Protein AF-A0A285QGR0-F1 (afdb_monomer_lite)

Foldseek 3Di:
DDDDDDDDDDDDDDDDDDDDDDDDDDDPDDDPPDPPPPDDPAAEEEAEDFLDLLSLVLLVVSLVVCLVPVHAYEYEYEDEFDCVCPPVRVVDPPCPQVVVVVVQVVSNCVSQPPDRPHHYHYYYYYDDRLVRQQVVQQPHQEYTYEQAHPDDPPPDSRYPSLVSCCVRHPHHYHYGYSDPDPPDDDDDDDDDDDDDDDPDPDDDDDDDDPPDPDDDFDKDKDWDWDDDPFKIWIWIWIGGPNDIDIFIFMFGHDPPDDPPPDPTRCVRVVVRVVVSVVVVVVVVVVVVVVVVVD

Radius of gyration: 34.8 Å; chains: 1; bounding box: 68×92×105 Å

Sequence (294 aa):
MGSSNAGSGSNAASGSADAPGGIPTAEPAGSPEGARRSPGPERRIVVGIDGSAPSKAALRWAVGQAVLTGAAVHAVAAWEYPSLYGWFAPMVDDGFEQTARRTLSAEINEVLGPERPVEVRESLVLGHAADVLLEAAEDADLLVLGSRGRGTFARTLLGSVSARCAVHGSCPVVIVRSDGTATAPHRPTASPATAAADEAAKAAGAAGAAEPVVRTKDWQLSLHVVEDRDTTRVHAVLDADGTVLHSDARSRRNPRDTPAPQVGDEFAVGRALVDLGHQLLRAGMHDATDRTDE

Secondary structure (DSSP, 8-state):
----------------------------PPP-------PPSPPEEEEE--SSHHHHHHHHHHHHHHHHHTPEEEEEEEE---GGGGGGGGG----HHHHHHHHHHHHHHHHH-S--SS-EEEEEEES-HHHHHHHHTTT-SEEEEESS-SS--TT-SS-HHHHHHHHH-SS-EEEE-SS-------------------S--------------------EEEEEEEEETTEEEEEEEEEETTEEEEEEEEEE--TTS-SSS-TTHHHHHHHHHHHHHHHHHHHHHHHHHHTT--

pLDDT: mean 70.03, std 22.67, range [24.58, 98.5]

Structure (mmCIF, N/CA/C/O backbone):
data_AF-A0A285QGR0-F1
#
_entry.id   AF-A0A285QGR0-F1
#
loop_
_atom_site.group_PDB
_atom_site.id
_atom_site.type_symbol
_atom_site.label_atom_id
_atom_site.label_alt_id
_atom_site.label_comp_id
_atom_site.label_asym_id
_atom_site.label_entity_id
_atom_site.label_seq_id
_atom_site.pdbx_PDB_ins_code
_atom_site.Cartn_x
_atom_site.Cartn_y
_atom_site.Cartn_z
_atom_site.occupancy
_atom_site.B_iso_or_equiv
_atom_site.auth_seq_id
_atom_site.auth_comp_id
_atom_site.auth_asym_id
_atom_site.auth_atom_id
_atom_site.pdbx_PDB_model_num
ATOM 1 N N . MET A 1 1 ? 16.782 -49.130 69.744 1.00 41.91 1 MET A N 1
ATOM 2 C CA . MET A 1 1 ? 16.353 -47.756 70.083 1.00 41.91 1 MET A CA 1
ATOM 3 C C . MET A 1 1 ? 14.950 -47.617 69.501 1.00 41.91 1 MET A C 1
ATOM 5 O O . MET A 1 1 ? 14.847 -47.486 68.296 1.00 41.91 1 MET A O 1
ATOM 9 N N . GLY A 1 2 ? 13.902 -48.100 70.177 1.00 39.47 2 GLY A N 1
ATOM 10 C CA . GLY A 1 2 ? 13.145 -47.399 71.234 1.00 39.47 2 GLY A CA 1
ATOM 11 C C . GLY A 1 2 ? 12.104 -46.484 70.560 1.00 39.47 2 GLY A C 1
ATOM 12 O O . GLY A 1 2 ? 12.516 -45.649 69.774 1.00 39.47 2 GLY A O 1
ATOM 13 N N . SER A 1 3 ? 10.783 -46.583 70.725 1.00 42.12 3 SER A N 1
ATOM 14 C CA . SER A 1 3 ? 9.940 -47.319 71.673 1.00 42.12 3 SER A CA 1
ATOM 15 C C . SER A 1 3 ? 8.495 -47.444 71.137 1.00 42.12 3 SER A C 1
ATOM 17 O O . SER A 1 3 ? 8.066 -46.631 70.326 1.00 42.12 3 SER A O 1
ATOM 19 N N . SER A 1 4 ? 7.801 -48.481 71.623 1.00 39.34 4 SER A N 1
ATOM 20 C CA . SER A 1 4 ? 6.370 -48.672 71.972 1.00 39.34 4 SER A CA 1
ATOM 21 C C . SER A 1 4 ? 5.355 -47.540 71.689 1.00 39.34 4 SER A C 1
ATOM 23 O O . SER A 1 4 ? 5.647 -46.393 71.991 1.00 39.34 4 SER A O 1
ATOM 25 N N . ASN A 1 5 ? 4.175 -47.768 71.083 1.00 35.88 5 ASN A N 1
ATOM 26 C CA . ASN A 1 5 ? 2.969 -48.556 71.461 1.00 35.88 5 ASN A CA 1
ATOM 27 C C . ASN A 1 5 ? 1.923 -47.777 72.311 1.00 35.88 5 ASN A C 1
ATOM 29 O O . ASN A 1 5 ? 2.303 -46.931 73.112 1.00 35.88 5 ASN A O 1
ATOM 33 N N . ALA A 1 6 ? 0.646 -48.190 72.171 1.00 43.16 6 ALA A N 1
ATOM 34 C CA . ALA A 1 6 ? -0.631 -47.745 72.787 1.00 43.16 6 ALA A CA 1
ATOM 35 C C . ALA A 1 6 ? -1.425 -46.723 71.937 1.00 43.16 6 ALA A C 1
ATOM 37 O O . ALA A 1 6 ? -0.900 -45.678 71.581 1.00 43.16 6 ALA A O 1
ATOM 38 N N . GLY A 1 7 ? -2.659 -46.994 71.477 1.00 33.84 7 GLY A N 1
ATOM 39 C CA . GLY A 1 7 ? -3.838 -47.489 72.222 1.00 33.84 7 GLY A CA 1
ATOM 40 C C . GLY A 1 7 ? -4.547 -46.270 72.844 1.00 33.84 7 GLY A C 1
ATOM 41 O O . GLY A 1 7 ? -3.865 -45.409 73.370 1.00 33.84 7 GLY A O 1
ATOM 42 N N . SER A 1 8 ? -5.862 -46.059 72.869 1.00 34.28 8 SER A N 1
ATOM 43 C CA . SER A 1 8 ? -7.051 -46.911 72.810 1.00 34.28 8 SER A CA 1
ATOM 44 C C . SER A 1 8 ? -8.279 -45.986 73.008 1.00 34.28 8 SER A C 1
ATOM 46 O O . SER A 1 8 ? -8.131 -44.927 73.614 1.00 34.28 8 SER A O 1
ATOM 48 N N . GLY A 1 9 ? -9.481 -46.439 72.626 1.00 32.66 9 GLY A N 1
ATOM 49 C CA . GLY A 1 9 ? -10.760 -46.046 73.257 1.00 32.66 9 GLY A CA 1
ATOM 50 C C . GLY A 1 9 ? -11.607 -45.028 72.478 1.00 32.66 9 GLY A C 1
ATOM 51 O O . GLY A 1 9 ? -11.146 -43.924 72.235 1.00 32.66 9 GLY A O 1
ATOM 52 N N . SER A 1 10 ? -12.790 -45.408 71.962 1.00 37.94 10 SER A N 1
ATOM 53 C CA . SER A 1 10 ? -14.100 -45.499 72.674 1.00 37.94 10 SER A CA 1
ATOM 54 C C . SER A 1 10 ? -14.795 -44.120 72.710 1.00 37.94 10 SER A C 1
ATOM 56 O O . SER A 1 10 ? -14.128 -43.141 73.004 1.00 37.94 10 SER A O 1
ATOM 58 N N . ASN A 1 11 ? -16.075 -43.879 72.396 1.00 34.97 11 ASN A N 1
ATOM 59 C CA . ASN A 1 11 ? -17.345 -44.613 72.528 1.00 34.97 11 ASN A CA 1
ATOM 60 C C . ASN A 1 11 ? -18.372 -43.887 71.604 1.00 34.97 11 ASN A C 1
ATOM 62 O O . ASN A 1 11 ? -18.282 -42.673 71.459 1.00 34.97 11 ASN A O 1
ATOM 66 N N . ALA A 1 12 ? -19.193 -44.552 70.788 1.00 35.28 12 ALA A N 1
ATOM 67 C CA . ALA A 1 12 ? -20.570 -45.013 71.046 1.00 35.28 12 ALA A CA 1
ATOM 68 C C . ALA A 1 12 ? -21.652 -43.943 71.349 1.00 35.28 12 ALA A C 1
ATOM 70 O O . ALA A 1 12 ? -21.507 -43.154 72.275 1.00 35.28 12 ALA A O 1
ATOM 71 N N . ALA A 1 13 ? -22.795 -44.122 70.655 1.00 36.81 13 ALA A N 1
ATOM 72 C CA . ALA A 1 13 ? -24.170 -43.715 71.003 1.00 36.81 13 ALA A CA 1
ATOM 73 C C . ALA A 1 13 ? -24.502 -42.209 70.857 1.00 36.81 13 ALA A C 1
ATOM 75 O O . ALA A 1 13 ? -23.652 -41.364 71.071 1.00 36.81 13 ALA A O 1
ATOM 76 N N . SER A 1 14 ? -25.708 -41.728 70.544 1.00 34.09 14 SER A N 1
ATOM 77 C CA . SER A 1 14 ? -27.029 -42.238 70.130 1.00 34.09 14 SER A CA 1
ATOM 78 C C . SER A 1 14 ? -27.980 -41.022 70.182 1.00 34.09 14 SER A C 1
ATOM 80 O O . SER A 1 14 ? -27.744 -40.135 70.998 1.00 34.09 14 SER A O 1
ATOM 82 N N . GLY A 1 15 ? -29.088 -41.021 69.432 1.00 33.31 15 GLY A N 1
ATOM 83 C CA . GLY A 1 15 ? -30.238 -40.113 69.641 1.00 33.31 15 GLY A CA 1
ATOM 84 C C . GLY A 1 15 ? -30.444 -39.157 68.461 1.00 33.31 15 GLY A C 1
ATOM 85 O O . GLY A 1 15 ? -29.598 -38.314 68.205 1.00 33.31 15 GLY A O 1
ATOM 86 N N . SER A 1 16 ? -31.394 -39.370 67.547 1.00 33.09 16 SER A N 1
ATOM 87 C CA . SER A 1 16 ? -32.868 -39.400 67.651 1.00 33.09 16 SER A CA 1
ATOM 88 C C . SER A 1 16 ? -33.515 -38.023 67.848 1.00 33.09 16 SER A C 1
ATOM 90 O O . SER A 1 16 ? -33.374 -37.449 68.919 1.00 33.09 16 SER A O 1
ATOM 92 N N . ALA A 1 17 ? -34.287 -37.632 66.822 1.00 36.75 17 ALA A N 1
ATOM 93 C CA . ALA A 1 17 ? -35.548 -36.873 66.824 1.00 36.75 17 ALA A CA 1
ATOM 94 C C . ALA A 1 17 ? -35.563 -35.498 67.530 1.00 36.75 17 ALA A C 1
ATOM 96 O O . ALA A 1 17 ? -35.326 -35.397 68.723 1.00 36.75 17 ALA A O 1
ATOM 97 N N . ASP A 1 18 ? -35.735 -34.383 66.822 1.00 35.22 18 ASP A N 1
ATOM 98 C CA . ASP A 1 18 ? -36.949 -33.879 66.141 1.00 35.22 18 ASP A CA 1
ATOM 99 C C . ASP A 1 18 ? -37.519 -32.693 66.944 1.00 35.22 18 ASP A C 1
ATOM 101 O O . ASP A 1 18 ? -37.702 -32.808 68.154 1.00 35.22 18 ASP A O 1
ATOM 105 N N . ALA A 1 19 ? -37.745 -31.574 66.244 1.00 44.78 19 ALA A N 1
ATOM 106 C CA . ALA A 1 19 ? -38.693 -30.477 66.501 1.00 44.78 19 ALA A CA 1
ATOM 107 C C . ALA A 1 19 ? -38.123 -29.069 66.187 1.00 44.78 19 ALA A C 1
ATOM 109 O O . ALA A 1 19 ? -36.921 -28.830 66.312 1.00 44.78 19 ALA A O 1
ATOM 110 N N . PRO A 1 20 ? -38.985 -28.126 65.750 1.00 47.56 20 PRO A N 1
ATOM 111 C CA . PRO A 1 20 ? -38.640 -27.076 64.797 1.00 47.56 20 PRO A CA 1
ATOM 112 C C . PRO A 1 20 ? -38.537 -25.682 65.434 1.00 47.56 20 PRO A C 1
ATOM 114 O O . PRO A 1 20 ? -39.083 -25.429 66.505 1.00 47.56 20 PRO A O 1
ATOM 117 N N . GLY A 1 21 ? -37.942 -24.729 64.713 1.00 34.50 21 GLY A N 1
ATOM 118 C CA . GLY A 1 21 ? -38.166 -23.309 64.991 1.00 34.50 21 GLY A CA 1
ATOM 119 C C . GLY A 1 21 ? -37.007 -22.402 64.610 1.00 34.50 21 GLY A C 1
ATOM 120 O O . GLY A 1 21 ? -35.980 -22.387 65.276 1.00 34.50 21 GLY A O 1
ATOM 121 N N . GLY A 1 22 ? -37.219 -21.587 63.578 1.00 35.06 22 GLY A N 1
ATOM 122 C CA . GLY A 1 22 ? -36.393 -20.416 63.302 1.00 35.06 22 GLY A CA 1
ATOM 123 C C . GLY A 1 22 ? -36.185 -20.194 61.813 1.00 35.06 22 GLY A C 1
ATOM 124 O O . GLY A 1 22 ? -35.334 -20.832 61.207 1.00 35.06 22 GLY A O 1
ATOM 125 N N . ILE A 1 23 ? -36.932 -19.255 61.232 1.00 43.62 23 ILE A N 1
ATOM 126 C CA . ILE A 1 23 ? -36.490 -18.557 60.024 1.00 43.62 23 ILE A CA 1
ATOM 127 C C . ILE A 1 23 ? -35.642 -17.376 60.504 1.00 43.62 23 ILE A C 1
ATOM 129 O O . ILE A 1 23 ? -36.194 -16.480 61.145 1.00 43.62 23 ILE A O 1
ATOM 133 N N . PRO A 1 24 ? -34.340 -17.330 60.184 1.00 43.84 24 PRO A N 1
ATOM 134 C CA . PRO A 1 24 ? -33.629 -16.076 60.046 1.00 43.84 24 PRO A CA 1
ATOM 135 C C . PRO A 1 24 ? -33.349 -15.796 58.566 1.00 43.84 24 PRO A C 1
ATOM 137 O O . PRO A 1 24 ? -32.741 -16.579 57.840 1.00 43.84 24 PRO A O 1
ATOM 140 N N . THR A 1 25 ? -33.857 -14.644 58.156 1.00 46.72 25 THR A N 1
ATOM 141 C CA . THR A 1 25 ? -33.606 -13.859 56.951 1.00 46.72 25 THR A CA 1
ATOM 142 C C . THR A 1 25 ? -32.183 -14.041 56.406 1.00 46.72 25 THR A C 1
ATOM 144 O O . THR A 1 25 ? -31.222 -13.586 57.020 1.00 46.72 25 THR A O 1
ATOM 147 N N . ALA A 1 26 ? -32.045 -14.684 55.243 1.00 41.22 26 ALA A N 1
ATOM 148 C CA . ALA A 1 26 ? -30.800 -14.660 54.484 1.00 41.22 26 ALA A CA 1
ATOM 149 C C . ALA A 1 26 ? -30.733 -13.347 53.693 1.00 41.22 26 ALA A C 1
ATOM 151 O O . ALA A 1 26 ? -31.584 -13.068 52.847 1.00 41.22 26 ALA A O 1
ATOM 152 N N . GLU A 1 27 ? -29.732 -12.537 54.024 1.00 44.16 27 GLU A N 1
ATOM 153 C CA . GLU A 1 27 ? -29.299 -11.366 53.267 1.00 44.16 27 GLU A CA 1
ATOM 154 C C . GLU A 1 27 ? -29.038 -11.732 51.793 1.00 44.16 27 GLU A C 1
ATOM 156 O O . GLU A 1 27 ? -28.635 -12.865 51.502 1.00 44.16 27 GLU A O 1
ATOM 161 N N . PRO A 1 28 ? -29.245 -10.810 50.835 1.00 42.88 28 PRO A N 1
ATOM 162 C CA . PRO A 1 28 ? -28.944 -11.089 49.442 1.00 42.88 28 PRO A CA 1
ATOM 163 C C . PRO A 1 28 ? -27.430 -11.262 49.289 1.00 42.88 28 PRO A C 1
ATOM 165 O O . PRO A 1 28 ? -26.662 -10.313 49.437 1.00 42.88 28 PRO A O 1
ATOM 168 N N . ALA A 1 29 ? -27.007 -12.490 48.989 1.00 47.66 29 ALA A N 1
ATOM 169 C CA . ALA A 1 29 ? -25.650 -12.777 48.560 1.00 47.66 29 ALA A CA 1
ATOM 170 C C . ALA A 1 29 ? -25.324 -11.882 47.358 1.00 47.66 29 ALA A C 1
ATOM 172 O O . ALA A 1 29 ? -26.010 -11.925 46.334 1.00 47.66 29 ALA A O 1
ATOM 173 N N . GLY A 1 30 ? -24.307 -11.037 47.530 1.00 35.50 30 GLY A N 1
ATOM 174 C CA . GLY A 1 30 ? -23.846 -10.101 46.521 1.00 35.50 30 GLY A CA 1
ATOM 175 C C . GLY A 1 30 ? -23.592 -10.803 45.193 1.00 35.50 30 GLY A C 1
ATOM 176 O O . GLY A 1 30 ? -22.930 -11.839 45.125 1.00 35.50 30 GLY A O 1
ATOM 177 N N . SER A 1 31 ? -24.134 -10.216 44.131 1.00 42.38 31 SER A N 1
ATOM 178 C CA . SER A 1 31 ? -23.759 -10.522 42.758 1.00 42.38 31 SER A CA 1
ATOM 179 C C . SER A 1 31 ? -22.231 -10.510 42.634 1.00 42.38 31 SER A C 1
ATOM 181 O O . SER A 1 31 ? -21.615 -9.549 43.103 1.00 42.38 31 SER A O 1
ATOM 183 N N . PRO A 1 32 ? -21.587 -11.503 41.994 1.00 47.78 32 PRO A N 1
ATOM 184 C CA . PRO A 1 32 ? -20.193 -11.359 41.615 1.00 47.78 32 PRO A CA 1
ATOM 185 C C . PRO A 1 32 ? -20.128 -10.302 40.510 1.00 47.78 32 PRO A C 1
ATOM 187 O O . PRO A 1 32 ? -20.354 -10.559 39.328 1.00 47.78 32 PRO A O 1
ATOM 190 N N . GLU A 1 33 ? -19.883 -9.076 40.945 1.00 42.44 33 GLU A N 1
ATOM 191 C CA . GLU A 1 33 ? -19.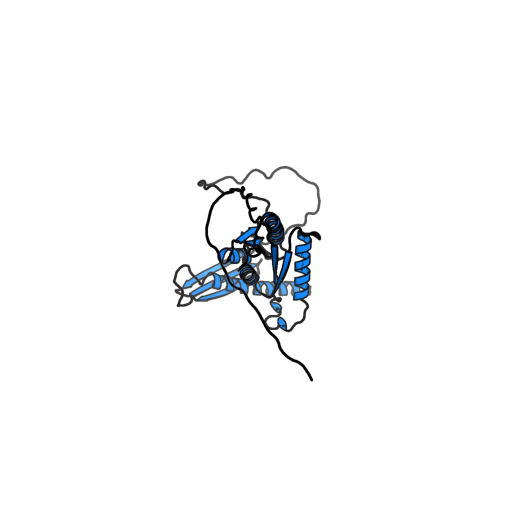527 -7.940 40.124 1.00 42.44 33 GLU A CA 1
ATOM 192 C C . GLU A 1 33 ? -18.229 -8.266 39.376 1.00 42.44 33 GLU A C 1
ATOM 194 O O . GLU A 1 33 ? -17.207 -8.605 39.969 1.00 42.44 33 GLU A O 1
ATOM 199 N N . GLY A 1 34 ? -18.296 -8.196 38.046 1.00 43.56 34 GLY A N 1
ATOM 200 C CA . GLY A 1 34 ? -17.124 -8.104 37.188 1.00 43.56 34 GLY A CA 1
ATOM 201 C C . GLY A 1 34 ? -16.199 -9.317 37.214 1.00 43.56 34 GLY A C 1
ATOM 202 O O . GLY A 1 34 ? -15.029 -9.198 37.580 1.00 43.56 34 GLY A O 1
ATOM 203 N N . ALA A 1 35 ? -16.653 -10.453 36.673 1.00 43.53 35 ALA A N 1
ATOM 204 C CA . ALA A 1 35 ? -15.720 -11.315 35.955 1.00 43.53 35 ALA A CA 1
ATOM 205 C C . ALA A 1 35 ? -14.981 -10.414 34.955 1.00 43.53 35 ALA A C 1
ATOM 207 O O . ALA A 1 35 ? -15.591 -9.925 34.001 1.00 43.53 35 ALA A O 1
ATOM 208 N N . ARG A 1 36 ? -13.704 -10.103 35.237 1.00 45.50 36 ARG A N 1
ATOM 209 C CA . ARG A 1 36 ? -12.823 -9.388 34.311 1.00 45.50 36 ARG A CA 1
ATOM 210 C C . ARG A 1 36 ? -12.997 -10.088 32.977 1.00 45.50 36 ARG A C 1
ATOM 212 O O . ARG A 1 36 ? -12.622 -11.252 32.861 1.00 45.50 36 ARG A O 1
ATOM 219 N N . ARG A 1 37 ? -13.641 -9.420 32.013 1.00 41.12 37 ARG A N 1
ATOM 220 C CA . ARG A 1 37 ? -13.700 -9.937 30.652 1.00 41.12 37 ARG A CA 1
ATOM 221 C C . ARG A 1 37 ? -12.248 -10.174 30.273 1.00 41.12 37 ARG A C 1
ATOM 223 O O . ARG A 1 37 ? -11.477 -9.216 30.251 1.00 41.12 37 ARG A O 1
ATOM 230 N N . SER A 1 38 ? -11.868 -11.436 30.078 1.00 43.12 38 SER A N 1
ATOM 231 C CA . SER A 1 38 ? -10.609 -11.763 29.421 1.00 43.12 38 SER A CA 1
ATOM 232 C C . SER A 1 38 ? -10.530 -10.863 28.192 1.00 43.12 38 SER A C 1
ATOM 234 O O . SER A 1 38 ? -11.559 -10.752 27.511 1.00 43.12 38 SER A O 1
ATOM 236 N N . PRO A 1 39 ? -9.413 -10.150 27.955 1.00 47.38 39 PRO A N 1
ATOM 237 C CA . PRO A 1 39 ? -9.334 -9.269 26.806 1.00 47.38 39 PRO A CA 1
ATOM 238 C C . PRO A 1 39 ? -9.702 -10.118 25.593 1.00 47.38 39 PRO A C 1
ATOM 240 O O . PRO A 1 39 ? -9.086 -11.158 25.353 1.00 47.38 39 PRO A O 1
ATOM 243 N N . GLY A 1 40 ? -10.773 -9.740 24.891 1.00 53.41 40 GLY A N 1
ATOM 244 C CA . GLY A 1 40 ? -10.992 -10.269 23.551 1.00 53.41 40 GLY A CA 1
ATOM 245 C C . GLY A 1 40 ? -9.751 -9.965 22.705 1.00 53.41 40 GLY A C 1
ATOM 246 O O . GLY A 1 40 ? -8.943 -9.130 23.125 1.00 53.41 40 GLY A O 1
ATOM 247 N N . PRO A 1 41 ? -9.570 -10.627 21.551 1.00 61.75 41 PRO A N 1
ATOM 248 C CA . PRO A 1 41 ? -8.450 -10.314 20.669 1.00 61.75 41 PRO A CA 1
ATOM 249 C C . PRO A 1 41 ? -8.340 -8.792 20.509 1.00 61.75 41 PRO A C 1
ATOM 251 O O . PRO A 1 41 ? -9.348 -8.116 20.277 1.00 61.75 41 PRO A O 1
ATOM 254 N N . GLU A 1 42 ? -7.148 -8.254 20.777 1.00 77.81 42 GLU A N 1
ATOM 255 C CA . GLU A 1 42 ? -6.906 -6.814 20.742 1.00 77.81 42 GLU A CA 1
ATOM 256 C C . GLU A 1 42 ? -7.264 -6.298 19.356 1.00 77.81 42 GLU A C 1
ATOM 258 O O . GLU A 1 42 ? -6.738 -6.787 18.355 1.00 77.81 42 GLU A O 1
ATOM 263 N N . ARG A 1 43 ? -8.180 -5.326 19.298 1.00 89.00 43 ARG A N 1
ATOM 264 C CA . ARG A 1 43 ? -8.616 -4.785 18.017 1.00 89.00 43 ARG A CA 1
ATOM 265 C C . ARG A 1 43 ? -7.432 -4.140 17.313 1.00 89.00 43 ARG A C 1
ATOM 267 O O . ARG A 1 43 ? -6.731 -3.331 17.923 1.00 89.00 43 ARG A O 1
ATOM 274 N N . ARG A 1 44 ? -7.220 -4.462 16.042 1.00 95.44 44 ARG A N 1
ATOM 275 C CA . ARG A 1 44 ? -6.051 -4.045 15.265 1.00 95.44 44 ARG A CA 1
ATOM 276 C C . ARG A 1 44 ? -6.470 -3.343 13.984 1.00 95.44 44 ARG A C 1
ATOM 278 O O . ARG A 1 44 ? -7.173 -3.909 13.152 1.00 95.44 44 ARG A O 1
ATOM 285 N N . ILE A 1 45 ? -5.963 -2.128 13.800 1.00 97.81 45 ILE A N 1
ATOM 286 C CA . ILE A 1 45 ? -6.083 -1.366 12.555 1.00 97.81 45 ILE A CA 1
ATOM 287 C C . ILE A 1 45 ? -4.724 -1.369 11.860 1.00 97.81 45 ILE A C 1
ATOM 289 O O . ILE A 1 45 ? -3.756 -0.824 12.389 1.00 97.81 45 ILE A O 1
ATOM 293 N N . VAL A 1 46 ? -4.647 -1.950 10.666 1.00 98.50 46 VAL A N 1
ATOM 294 C CA . VAL A 1 46 ? -3.454 -1.898 9.814 1.00 98.50 46 VAL A CA 1
ATOM 295 C C . VAL A 1 46 ? -3.532 -0.667 8.922 1.00 98.50 46 VAL A C 1
ATOM 297 O O . VAL A 1 46 ? -4.580 -0.376 8.348 1.00 98.50 46 VAL A O 1
ATOM 300 N N . VAL A 1 47 ? -2.428 0.064 8.780 1.00 98.44 47 VAL A N 1
ATOM 301 C CA . VAL A 1 47 ? -2.340 1.223 7.886 1.00 98.44 47 VAL A CA 1
ATOM 302 C C . VAL A 1 47 ? -1.093 1.170 7.011 1.00 98.44 47 VAL A C 1
ATOM 304 O O . VAL A 1 47 ? 0.016 0.984 7.508 1.00 98.44 47 VAL A O 1
ATOM 307 N N . GLY A 1 48 ? -1.280 1.351 5.702 1.00 97.56 48 GLY A N 1
ATOM 308 C CA . GLY A 1 48 ? -0.195 1.351 4.720 1.00 97.56 48 GLY A CA 1
ATOM 309 C C . GLY A 1 48 ? 0.536 2.692 4.630 1.00 97.56 48 GLY A C 1
ATOM 310 O O . GLY A 1 48 ? -0.082 3.731 4.363 1.00 97.56 48 GLY A O 1
ATOM 311 N N . ILE A 1 49 ? 1.860 2.659 4.806 1.00 96.00 49 ILE A N 1
ATOM 312 C CA . ILE A 1 49 ? 2.740 3.831 4.810 1.00 96.00 49 ILE A CA 1
ATOM 313 C C . ILE A 1 49 ? 3.696 3.826 3.616 1.00 96.00 49 ILE A C 1
ATOM 315 O O . ILE A 1 49 ? 4.492 2.907 3.457 1.00 96.00 49 ILE A O 1
ATOM 319 N N . ASP A 1 50 ? 3.656 4.885 2.803 1.00 88.50 50 ASP A N 1
ATOM 320 C CA . ASP A 1 50 ? 4.620 5.108 1.711 1.00 88.50 50 ASP A CA 1
ATOM 321 C C . ASP A 1 50 ? 5.170 6.552 1.652 1.00 88.50 50 ASP A C 1
ATOM 323 O O . ASP A 1 50 ? 5.889 6.938 0.726 1.00 88.50 50 ASP A O 1
ATOM 327 N N . GLY A 1 51 ? 4.834 7.378 2.647 1.00 87.00 51 GLY A N 1
ATOM 328 C CA . GLY A 1 51 ? 5.261 8.779 2.748 1.00 87.00 51 GLY A CA 1
ATOM 329 C C . GLY A 1 51 ? 4.503 9.751 1.834 1.00 87.00 51 GLY A C 1
ATOM 330 O O . GLY A 1 51 ? 4.737 10.958 1.888 1.00 87.00 51 GLY A O 1
ATOM 331 N N . SER A 1 52 ? 3.566 9.277 1.006 1.00 87.00 52 SER A N 1
ATOM 332 C CA . SER A 1 52 ? 2.711 10.163 0.208 1.00 87.00 52 SER A CA 1
ATOM 333 C C . SER A 1 52 ? 1.694 10.914 1.082 1.00 87.00 52 SER A C 1
ATOM 335 O O . SER A 1 52 ? 1.287 10.450 2.149 1.00 87.00 52 SER A O 1
ATOM 337 N N . ALA A 1 53 ? 1.217 12.075 0.621 1.00 88.12 53 ALA A N 1
ATOM 338 C CA . ALA A 1 53 ? 0.204 12.847 1.348 1.00 88.12 53 ALA A CA 1
ATOM 339 C C . ALA A 1 53 ? -1.098 12.058 1.646 1.00 88.12 53 ALA A C 1
ATOM 341 O O . ALA A 1 53 ? -1.594 12.163 2.773 1.00 88.12 53 ALA A O 1
ATOM 342 N N . PRO A 1 54 ? -1.648 11.237 0.721 1.00 88.62 54 PRO A N 1
ATOM 343 C CA . PRO A 1 54 ? -2.787 10.369 1.028 1.00 88.62 54 PRO A CA 1
ATOM 344 C C . PRO A 1 54 ? -2.468 9.306 2.086 1.00 88.62 54 PRO A C 1
ATOM 346 O O . PRO A 1 54 ? -3.303 9.047 2.947 1.00 88.62 54 PRO A O 1
ATOM 349 N N . SER A 1 55 ? -1.267 8.721 2.069 1.00 91.56 55 SER A N 1
ATOM 350 C CA . SER A 1 55 ? -0.842 7.758 3.092 1.00 91.56 55 SER A CA 1
ATOM 351 C C . SER A 1 55 ? -0.708 8.408 4.480 1.00 91.56 55 SER A C 1
ATOM 353 O O . SER A 1 55 ? -1.195 7.872 5.475 1.00 91.56 55 SER A O 1
ATOM 355 N N . LYS A 1 56 ? -0.183 9.637 4.556 1.00 92.44 56 LYS A N 1
ATOM 356 C CA . LYS A 1 56 ? -0.175 10.432 5.800 1.00 92.44 56 LYS A CA 1
ATOM 357 C C . LYS A 1 56 ? -1.589 10.744 6.303 1.00 92.44 56 LYS A C 1
ATOM 359 O O . LYS A 1 56 ? -1.844 10.722 7.507 1.00 92.44 56 LYS A O 1
ATOM 364 N N . ALA A 1 57 ? -2.523 11.037 5.396 1.00 91.12 57 ALA A N 1
ATOM 365 C CA . ALA A 1 57 ? -3.931 11.229 5.746 1.00 91.12 57 ALA A CA 1
ATOM 366 C C . ALA A 1 57 ? -4.578 9.931 6.259 1.00 91.12 57 ALA A C 1
ATOM 368 O O . ALA A 1 57 ? -5.323 9.974 7.238 1.00 91.12 57 ALA A O 1
ATOM 369 N N . ALA A 1 58 ? -4.244 8.789 5.653 1.00 95.12 58 ALA A N 1
ATOM 370 C CA . ALA A 1 58 ? -4.668 7.470 6.108 1.00 95.12 58 ALA A CA 1
ATOM 371 C C . ALA A 1 58 ? -4.179 7.170 7.531 1.00 95.12 58 ALA A C 1
ATOM 373 O O . ALA A 1 58 ? -4.977 6.736 8.359 1.00 95.12 58 ALA A O 1
ATOM 374 N N . LEU A 1 59 ? -2.920 7.489 7.854 1.00 96.25 59 LEU A N 1
ATOM 375 C CA . LEU A 1 59 ? -2.378 7.337 9.208 1.00 96.25 59 LEU A CA 1
ATOM 376 C C . LEU A 1 59 ? -3.144 8.173 10.243 1.00 96.25 59 LEU A C 1
ATOM 378 O O . LEU A 1 59 ? -3.541 7.643 11.280 1.00 96.25 59 LEU A O 1
ATOM 382 N N . ARG A 1 60 ? -3.423 9.452 9.952 1.00 95.25 60 ARG A N 1
ATOM 383 C CA . ARG A 1 60 ? -4.243 10.295 10.848 1.00 95.25 60 ARG A CA 1
ATOM 384 C C . ARG A 1 60 ? -5.635 9.717 11.061 1.00 95.25 60 ARG A C 1
ATOM 386 O O . ARG A 1 60 ? -6.129 9.702 12.185 1.00 95.25 60 ARG A O 1
ATOM 393 N N . TRP A 1 61 ? -6.265 9.245 9.987 1.00 94.75 61 TRP A N 1
ATOM 394 C CA . TRP A 1 61 ? -7.599 8.661 10.060 1.00 94.75 61 TRP A CA 1
ATOM 395 C C . TRP A 1 61 ? -7.605 7.364 10.880 1.00 94.75 61 TRP A C 1
ATOM 397 O O . TRP A 1 61 ? -8.455 7.209 11.754 1.00 94.75 61 TRP A O 1
ATOM 407 N N . ALA A 1 62 ? -6.630 6.477 10.658 1.00 95.69 62 ALA A N 1
ATOM 408 C CA . ALA A 1 62 ? -6.477 5.222 11.393 1.00 95.69 62 ALA A CA 1
ATOM 409 C C . ALA A 1 62 ? -6.274 5.463 12.895 1.00 95.69 62 ALA A C 1
ATOM 411 O O . ALA A 1 62 ? -6.934 4.824 13.709 1.00 95.69 62 ALA A O 1
ATOM 412 N N . VAL A 1 63 ? -5.433 6.435 13.265 1.00 95.62 63 VAL A N 1
ATOM 413 C CA . VAL A 1 63 ? -5.249 6.840 14.667 1.00 95.62 63 VAL A CA 1
ATOM 414 C C . VAL A 1 63 ? -6.535 7.419 15.256 1.00 95.62 63 VAL A C 1
ATOM 416 O O . VAL A 1 63 ? -6.915 7.053 16.365 1.00 95.62 63 VAL A O 1
ATOM 419 N N . GLY A 1 64 ? -7.250 8.266 14.512 1.00 93.56 64 GLY A N 1
ATOM 420 C CA . GLY A 1 64 ? -8.551 8.782 14.943 1.00 93.56 64 GLY A CA 1
ATOM 421 C C . GLY A 1 64 ? -9.567 7.667 15.213 1.00 93.56 64 GLY A C 1
ATOM 422 O O . GLY A 1 64 ? -10.260 7.705 16.226 1.00 93.56 64 GLY A O 1
ATOM 423 N N . GLN A 1 65 ? -9.620 6.643 14.356 1.00 92.56 65 GLN A N 1
ATOM 424 C CA . GLN A 1 65 ? -10.460 5.469 14.601 1.00 92.56 65 GLN A CA 1
ATOM 425 C C . GLN A 1 65 ? -9.994 4.663 15.808 1.00 92.56 65 GLN A C 1
ATOM 427 O O . GLN A 1 65 ? -10.816 4.312 16.645 1.00 92.56 65 GLN A O 1
ATOM 432 N N . ALA A 1 66 ? -8.691 4.424 15.936 1.00 94.06 66 ALA A N 1
ATOM 433 C CA . ALA A 1 66 ? -8.117 3.688 17.053 1.00 94.06 66 ALA A CA 1
ATOM 434 C C . ALA A 1 66 ? -8.472 4.315 18.411 1.00 94.06 66 ALA A C 1
ATOM 436 O O . ALA A 1 66 ? -8.854 3.591 19.330 1.00 94.06 66 ALA A O 1
ATOM 437 N N . VAL A 1 67 ? -8.449 5.651 18.509 1.00 93.19 67 VAL A N 1
ATOM 438 C CA . VAL A 1 67 ? -8.900 6.392 19.703 1.00 93.19 67 VAL A CA 1
ATOM 439 C C . VAL A 1 67 ? -10.372 6.107 20.021 1.00 93.19 67 VAL A C 1
ATOM 441 O O . VAL A 1 67 ? -10.728 5.934 21.184 1.00 93.19 67 VAL A O 1
ATOM 444 N N . LEU A 1 68 ? -11.234 6.039 19.005 1.00 90.69 68 LEU A N 1
ATOM 445 C CA . LEU A 1 68 ? -12.671 5.798 19.181 1.00 90.69 68 LEU A CA 1
ATOM 446 C C . LEU A 1 68 ? -12.996 4.335 19.506 1.00 90.69 68 LEU A C 1
ATOM 448 O O . LEU A 1 68 ? -13.964 4.061 20.215 1.00 90.69 68 LEU A O 1
ATOM 452 N N . THR A 1 69 ? -12.219 3.391 18.974 1.00 88.19 69 THR A N 1
ATOM 453 C CA . THR A 1 69 ? -12.512 1.954 19.065 1.00 88.19 69 THR A CA 1
ATOM 454 C C . THR A 1 69 ? -11.686 1.216 20.112 1.00 88.19 69 THR A C 1
ATOM 456 O O . THR A 1 69 ? -11.955 0.034 20.342 1.00 88.19 69 THR A O 1
ATOM 459 N N . GLY A 1 70 ? -10.687 1.875 20.708 1.00 90.38 70 GLY A N 1
ATOM 460 C CA . GLY A 1 70 ? -9.698 1.256 21.592 1.00 90.38 70 GLY A CA 1
ATOM 461 C C . GLY A 1 70 ? -8.794 0.253 20.870 1.00 90.38 70 GLY A C 1
ATOM 462 O O . GLY A 1 70 ? -8.375 -0.725 21.480 1.00 90.38 70 GLY A O 1
ATOM 463 N N . ALA A 1 71 ? -8.569 0.441 19.567 1.00 93.81 71 ALA A N 1
ATOM 464 C CA . ALA A 1 71 ? -7.727 -0.449 18.769 1.00 93.81 71 ALA A CA 1
ATOM 465 C C . ALA A 1 71 ? -6.253 -0.018 18.818 1.00 93.81 71 ALA A C 1
ATOM 467 O O . ALA A 1 71 ? -5.958 1.166 18.971 1.00 93.81 71 ALA A O 1
ATOM 468 N N . ALA A 1 72 ? -5.334 -0.960 18.628 1.00 95.69 72 ALA A N 1
ATOM 469 C CA . ALA A 1 72 ? -3.935 -0.663 18.338 1.00 95.69 72 ALA A CA 1
ATOM 470 C C . ALA A 1 72 ? -3.749 -0.391 16.837 1.00 95.69 72 ALA A C 1
ATOM 472 O O . ALA A 1 72 ? -4.436 -0.979 15.993 1.00 95.69 72 ALA A O 1
ATOM 473 N N . VAL A 1 73 ? -2.803 0.485 16.491 1.00 97.62 73 VAL A N 1
ATOM 474 C CA . VAL A 1 73 ? -2.455 0.787 15.096 1.00 97.62 73 VAL A CA 1
ATOM 475 C C . VAL A 1 73 ? -1.184 0.043 14.708 1.00 97.62 73 VAL A C 1
ATOM 477 O O . VAL A 1 73 ? -0.157 0.132 15.378 1.00 97.62 73 VAL A O 1
ATOM 480 N N . HIS A 1 74 ? -1.226 -0.650 13.576 1.00 98.06 74 HIS A N 1
ATOM 481 C CA . HIS A 1 74 ? -0.077 -1.301 12.961 1.00 98.06 74 HIS A CA 1
ATOM 482 C C . HIS A 1 74 ? 0.267 -0.586 11.653 1.00 98.06 74 HIS A C 1
ATOM 484 O O . HIS A 1 74 ? -0.391 -0.763 10.631 1.00 98.06 74 HIS A O 1
ATOM 490 N N . ALA A 1 75 ? 1.285 0.269 11.701 1.00 97.81 75 ALA A N 1
ATOM 491 C CA . ALA A 1 75 ? 1.784 1.016 10.557 1.00 97.81 75 ALA A CA 1
ATOM 492 C C . ALA A 1 75 ? 2.787 0.164 9.769 1.00 97.81 75 ALA A C 1
ATOM 494 O O . ALA A 1 75 ? 3.867 -0.165 10.269 1.00 97.81 75 ALA A O 1
ATOM 495 N N . VAL A 1 76 ? 2.422 -0.190 8.539 1.00 98.25 76 VAL A N 1
ATOM 496 C CA . VAL A 1 76 ? 3.168 -1.125 7.694 1.00 98.25 76 VAL A CA 1
ATOM 497 C C . VAL A 1 76 ? 3.662 -0.409 6.445 1.00 98.25 76 VAL A C 1
ATOM 499 O O . VAL A 1 76 ? 2.875 0.174 5.701 1.00 98.25 76 VAL A O 1
ATOM 502 N N . ALA A 1 77 ? 4.965 -0.483 6.194 1.00 96.81 77 ALA A N 1
ATOM 503 C CA . ALA A 1 77 ? 5.566 -0.089 4.929 1.00 96.81 77 ALA A CA 1
ATOM 504 C C . ALA A 1 77 ? 6.261 -1.284 4.287 1.00 96.81 77 ALA A C 1
ATOM 506 O O . ALA A 1 77 ? 6.907 -2.092 4.959 1.00 96.81 77 ALA A O 1
ATOM 507 N N . ALA A 1 78 ? 6.155 -1.355 2.967 1.00 93.44 78 ALA A N 1
ATOM 508 C CA . ALA A 1 78 ? 6.931 -2.282 2.173 1.00 93.44 78 ALA A CA 1
ATOM 509 C C . ALA A 1 78 ? 8.088 -1.546 1.501 1.00 93.44 78 ALA A C 1
ATOM 511 O O . ALA A 1 78 ? 7.959 -0.378 1.123 1.00 93.44 78 ALA A O 1
ATOM 512 N N . TRP A 1 79 ? 9.210 -2.233 1.348 1.00 88.50 79 TRP A N 1
ATOM 513 C CA . TRP A 1 79 ? 10.339 -1.750 0.568 1.00 88.50 79 TRP A CA 1
ATOM 514 C C . TRP A 1 79 ? 10.820 -2.844 -0.373 1.00 88.50 79 TRP A C 1
ATOM 516 O O . TRP A 1 79 ? 10.618 -4.030 -0.127 1.00 88.50 79 TRP A O 1
ATOM 526 N N . GLU A 1 80 ? 11.462 -2.432 -1.456 1.00 83.88 80 GLU A N 1
ATOM 527 C CA . GLU A 1 80 ? 12.048 -3.321 -2.450 1.00 83.88 80 GLU A CA 1
ATOM 528 C C . GLU A 1 80 ? 13.450 -2.813 -2.776 1.00 83.88 80 GLU A C 1
ATOM 530 O O . GLU A 1 80 ? 13.740 -1.616 -2.653 1.00 83.88 80 GLU A O 1
ATOM 535 N N . TYR A 1 81 ? 14.331 -3.717 -3.195 1.00 76.62 81 TYR A N 1
ATOM 536 C CA . TYR A 1 81 ? 15.621 -3.302 -3.724 1.00 76.62 81 TYR A CA 1
ATOM 537 C C . TYR A 1 81 ? 15.434 -2.536 -5.035 1.00 76.62 81 TYR A C 1
ATOM 539 O O . TYR A 1 81 ? 14.551 -2.884 -5.827 1.00 76.62 81 TYR A O 1
ATOM 547 N N . PRO A 1 82 ? 16.276 -1.526 -5.317 1.00 69.69 82 PRO A N 1
ATOM 548 C CA . PRO A 1 82 ? 16.247 -0.868 -6.611 1.00 69.69 82 PRO A CA 1
ATOM 549 C C . PRO A 1 82 ? 16.420 -1.893 -7.734 1.00 69.69 82 PRO A C 1
ATOM 551 O O . PRO A 1 82 ? 17.333 -2.720 -7.708 1.00 69.69 82 PRO A O 1
ATOM 554 N N . SER A 1 83 ? 15.563 -1.816 -8.751 1.00 67.25 83 SER A N 1
ATOM 555 C CA . SER A 1 83 ? 15.516 -2.788 -9.851 1.00 67.25 83 SER A CA 1
ATOM 556 C C . SER A 1 83 ? 16.841 -2.921 -10.613 1.00 67.25 83 SER A C 1
ATOM 558 O O . SER A 1 83 ? 17.087 -3.951 -11.235 1.00 67.25 83 SER A O 1
ATOM 560 N N . LEU A 1 84 ? 17.713 -1.907 -10.534 1.00 66.94 84 LEU A N 1
ATOM 561 C CA . LEU A 1 84 ? 19.054 -1.898 -11.127 1.00 66.94 84 LEU A CA 1
ATOM 562 C C . LEU A 1 84 ? 19.973 -3.006 -10.587 1.00 66.94 84 LEU A C 1
ATOM 564 O O . LEU A 1 84 ? 20.864 -3.451 -11.303 1.00 66.94 84 LEU A O 1
ATOM 568 N N . TYR A 1 85 ? 19.750 -3.469 -9.353 1.00 63.78 85 TYR A N 1
ATOM 569 C CA . TYR A 1 85 ? 20.569 -4.515 -8.737 1.00 63.78 85 TYR A CA 1
ATOM 570 C C . TYR A 1 85 ? 20.149 -5.931 -9.153 1.00 63.78 85 TYR A C 1
ATOM 572 O O . TYR A 1 85 ? 20.926 -6.877 -9.000 1.00 63.78 85 TYR A O 1
ATOM 580 N N . GLY A 1 86 ? 18.942 -6.093 -9.709 1.00 69.62 86 GLY A N 1
ATOM 581 C CA . GLY A 1 86 ? 18.426 -7.377 -10.179 1.00 69.62 86 GLY A CA 1
ATOM 582 C C . GLY A 1 86 ? 18.598 -8.503 -9.151 1.00 69.62 86 GLY A C 1
ATOM 583 O O . GLY A 1 86 ? 18.318 -8.337 -7.967 1.00 69.62 86 GLY A O 1
ATOM 584 N N . TRP A 1 87 ? 19.100 -9.656 -9.603 1.00 64.88 87 TRP A N 1
ATOM 585 C CA . TRP A 1 87 ? 19.329 -10.828 -8.746 1.00 64.88 87 TRP A CA 1
ATOM 586 C C . TRP A 1 87 ? 20.454 -10.634 -7.712 1.00 64.88 87 TRP A C 1
ATOM 588 O O . TRP A 1 87 ? 20.506 -11.348 -6.714 1.00 64.88 87 TRP A O 1
ATOM 598 N N . PHE A 1 88 ? 21.355 -9.671 -7.924 1.00 68.88 88 PHE A N 1
ATOM 599 C CA . PHE A 1 88 ? 22.484 -9.420 -7.023 1.00 68.88 88 PHE A CA 1
ATOM 600 C C . PHE A 1 88 ? 22.108 -8.565 -5.810 1.00 68.88 88 PHE A C 1
ATOM 602 O O . PHE A 1 88 ? 22.918 -8.427 -4.900 1.00 68.88 88 PHE A O 1
ATOM 609 N N . ALA A 1 89 ? 20.885 -8.033 -5.768 1.00 67.94 89 ALA A N 1
ATOM 610 C CA . ALA A 1 89 ? 20.396 -7.140 -4.724 1.00 67.94 89 ALA A CA 1
ATOM 611 C C . ALA A 1 89 ? 20.696 -7.579 -3.270 1.00 67.94 89 ALA A C 1
ATOM 613 O O . ALA A 1 89 ? 21.190 -6.747 -2.512 1.00 67.94 89 ALA A O 1
ATOM 614 N N . PRO A 1 90 ? 20.503 -8.850 -2.856 1.00 66.62 90 PRO A N 1
ATOM 615 C CA . PRO A 1 90 ? 20.788 -9.262 -1.477 1.00 66.62 90 PRO A CA 1
ATOM 616 C C . PRO A 1 90 ? 22.283 -9.358 -1.134 1.00 66.62 90 PRO A C 1
ATOM 618 O O . PRO A 1 90 ? 22.626 -9.500 0.035 1.00 66.62 90 PRO A O 1
ATOM 621 N N . MET A 1 91 ? 23.173 -9.346 -2.134 1.00 67.38 91 MET A N 1
ATOM 622 C CA . MET A 1 91 ? 24.627 -9.437 -1.934 1.00 67.38 91 MET A CA 1
ATOM 623 C C . MET A 1 91 ? 25.293 -8.071 -1.755 1.00 67.38 91 MET A C 1
ATOM 625 O O . MET A 1 91 ? 26.482 -8.018 -1.443 1.00 67.38 91 MET A O 1
ATOM 629 N N . VAL A 1 92 ? 24.553 -6.981 -1.961 1.00 65.19 92 VAL A N 1
ATOM 630 C CA . VAL A 1 92 ? 25.055 -5.615 -1.811 1.00 65.19 92 VAL A CA 1
ATOM 631 C C . VAL A 1 92 ? 24.564 -5.085 -0.460 1.00 65.19 92 VAL A C 1
ATOM 633 O O . VAL A 1 92 ? 23.381 -4.787 -0.283 1.00 65.19 92 VAL A O 1
ATOM 636 N N . ASP A 1 93 ? 25.450 -5.071 0.541 1.00 62.03 93 ASP A N 1
ATOM 637 C CA . ASP A 1 93 ? 25.153 -4.519 1.870 1.00 62.03 93 ASP A CA 1
ATOM 638 C C . ASP A 1 93 ? 25.209 -2.985 1.831 1.00 62.03 93 ASP A C 1
ATOM 640 O O . ASP A 1 93 ? 26.181 -2.348 2.232 1.00 62.03 93 ASP A O 1
ATOM 644 N N . ASP A 1 94 ? 24.145 -2.401 1.286 1.00 69.00 94 ASP A N 1
ATOM 645 C CA . ASP A 1 94 ? 24.081 -0.977 0.937 1.00 69.00 94 ASP A CA 1
ATOM 646 C C . ASP A 1 94 ? 23.299 -0.141 1.969 1.00 69.00 94 ASP A C 1
ATOM 648 O O . ASP A 1 94 ? 23.015 1.040 1.760 1.00 69.00 94 ASP A O 1
ATOM 652 N N . GLY A 1 95 ? 22.884 -0.740 3.092 1.00 81.19 95 GLY A N 1
ATOM 653 C CA . GLY A 1 95 ? 22.109 -0.045 4.128 1.00 81.19 95 GLY A CA 1
ATOM 654 C C . GLY A 1 95 ? 20.708 0.415 3.685 1.00 81.19 95 GLY A C 1
ATOM 655 O O . GLY A 1 95 ? 20.106 1.276 4.342 1.00 81.19 95 GLY A O 1
ATOM 656 N N . PHE A 1 96 ? 20.164 -0.142 2.593 1.00 82.94 96 PHE A N 1
ATOM 657 C CA . PHE A 1 96 ? 18.833 0.202 2.072 1.00 82.94 96 PHE A CA 1
ATOM 658 C C . PHE A 1 96 ? 17.731 -0.013 3.105 1.00 82.94 96 PHE A C 1
ATOM 660 O O . PHE A 1 96 ? 16.940 0.897 3.346 1.00 82.94 96 PHE A O 1
ATOM 667 N N . GLU A 1 97 ? 17.720 -1.168 3.773 1.00 86.44 97 GLU A N 1
ATOM 668 C CA . GLU A 1 97 ? 16.722 -1.478 4.800 1.00 86.44 97 GLU A CA 1
ATOM 669 C C . GLU A 1 97 ? 16.769 -0.462 5.948 1.00 86.44 97 GLU A C 1
ATOM 671 O O . GLU A 1 97 ? 15.740 0.039 6.400 1.00 86.44 97 GLU A O 1
ATOM 676 N N . GLN A 1 98 ? 17.970 -0.099 6.408 1.00 88.31 98 GLN A N 1
ATOM 677 C CA . GLN A 1 98 ? 18.121 0.863 7.496 1.00 88.31 98 GLN A CA 1
ATOM 678 C C . GLN A 1 98 ? 17.726 2.280 7.074 1.00 88.31 98 GLN A C 1
ATOM 680 O O . GLN A 1 98 ? 17.205 3.053 7.883 1.00 88.31 98 GLN A O 1
ATOM 685 N N . THR A 1 99 ? 17.945 2.637 5.812 1.00 87.81 99 THR A N 1
ATOM 686 C CA . THR A 1 99 ? 17.460 3.898 5.244 1.00 87.81 99 THR A CA 1
ATOM 687 C C . THR A 1 99 ? 15.937 3.902 5.155 1.00 87.81 99 THR A C 1
ATOM 689 O O . THR A 1 99 ? 15.318 4.815 5.693 1.00 87.81 99 THR A O 1
ATOM 692 N N . ALA A 1 100 ? 15.326 2.847 4.614 1.00 86.62 100 ALA A N 1
ATOM 693 C CA . ALA A 1 100 ? 13.875 2.694 4.555 1.00 86.62 100 ALA A CA 1
ATOM 694 C C . ALA A 1 100 ? 13.230 2.707 5.953 1.00 86.62 100 ALA A C 1
ATOM 696 O O . ALA A 1 100 ? 12.197 3.345 6.149 1.00 86.62 100 ALA A O 1
ATOM 697 N N . ARG A 1 101 ? 13.872 2.089 6.954 1.00 92.38 101 ARG A N 1
ATOM 698 C CA . ARG A 1 101 ? 13.410 2.097 8.353 1.00 92.38 101 ARG A CA 1
ATOM 699 C C . ARG A 1 101 ? 13.438 3.499 8.949 1.00 92.38 101 ARG A C 1
ATOM 701 O O . ARG A 1 101 ? 12.465 3.915 9.568 1.00 92.38 101 ARG A O 1
ATOM 708 N N . ARG A 1 102 ? 14.524 4.248 8.728 1.00 92.12 102 ARG A N 1
ATOM 709 C CA . ARG A 1 102 ? 14.625 5.652 9.159 1.00 92.12 102 ARG A CA 1
ATOM 710 C C . ARG A 1 102 ? 13.572 6.524 8.482 1.00 92.12 102 ARG A C 1
ATOM 712 O O . ARG A 1 102 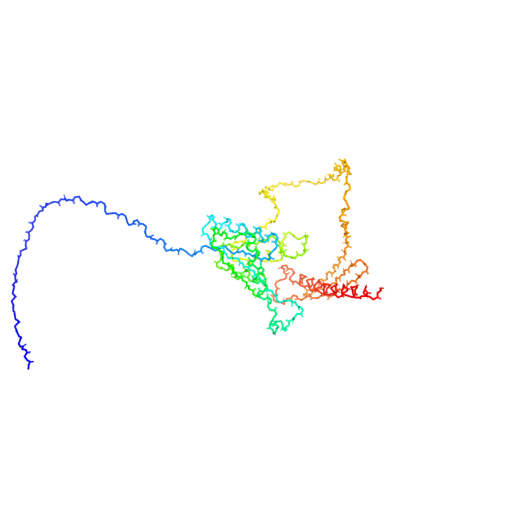? 12.959 7.342 9.159 1.00 92.12 102 ARG A O 1
ATOM 719 N N . THR A 1 103 ? 13.338 6.326 7.184 1.00 88.56 103 THR A N 1
ATOM 720 C CA . THR A 1 103 ? 12.277 7.022 6.452 1.00 88.56 103 THR A CA 1
ATOM 721 C C . THR A 1 103 ? 10.909 6.700 7.045 1.00 88.56 103 THR A C 1
ATOM 723 O O . THR A 1 103 ? 10.206 7.630 7.412 1.00 88.56 103 THR A O 1
ATOM 726 N N . LEU A 1 104 ? 10.552 5.424 7.239 1.00 91.44 104 LEU A N 1
ATOM 727 C CA . LEU A 1 104 ? 9.272 5.031 7.842 1.00 91.44 104 LEU A CA 1
ATOM 728 C C . LEU A 1 104 ? 9.022 5.741 9.179 1.00 91.44 104 LEU A C 1
ATOM 730 O O . LEU A 1 104 ? 7.988 6.388 9.349 1.00 91.44 104 LEU A O 1
ATOM 734 N N . SER A 1 105 ? 9.979 5.662 10.105 1.00 93.44 105 SER A N 1
ATOM 735 C CA . SER A 1 105 ? 9.826 6.289 11.418 1.00 93.44 105 SER A CA 1
ATOM 736 C C . SER A 1 105 ? 9.742 7.815 11.321 1.00 93.44 105 SER A C 1
ATOM 738 O O . SER A 1 105 ? 8.977 8.429 12.063 1.00 93.44 105 SER A O 1
ATOM 740 N N . ALA A 1 106 ? 10.476 8.447 10.398 1.00 91.50 106 ALA A N 1
ATOM 741 C CA . ALA A 1 106 ? 10.374 9.887 10.159 1.00 91.50 106 ALA A CA 1
ATOM 742 C C . ALA A 1 106 ? 8.983 10.289 9.638 1.00 91.50 106 ALA A C 1
ATOM 744 O O . ALA A 1 106 ? 8.393 11.224 10.171 1.00 91.50 106 ALA A O 1
ATOM 745 N N . GLU A 1 107 ? 8.430 9.555 8.669 1.00 90.38 107 GLU A N 1
ATOM 746 C CA . GLU A 1 107 ? 7.099 9.820 8.102 1.00 90.38 107 GLU A CA 1
ATOM 747 C C . GLU A 1 107 ? 5.987 9.650 9.152 1.00 90.38 107 GLU A C 1
ATOM 749 O O . GLU A 1 107 ? 5.051 10.447 9.212 1.00 90.38 107 GLU A O 1
ATOM 754 N N . ILE A 1 108 ? 6.095 8.639 10.022 1.00 93.25 108 ILE A N 1
ATOM 755 C CA . ILE A 1 108 ? 5.145 8.429 11.126 1.00 93.25 108 ILE A CA 1
ATOM 756 C C . ILE A 1 108 ? 5.253 9.559 12.154 1.00 93.25 108 ILE A C 1
ATOM 758 O O . ILE A 1 108 ? 4.233 10.108 12.578 1.00 93.25 108 ILE A O 1
ATOM 762 N N . ASN A 1 109 ? 6.474 9.938 12.535 1.00 93.62 109 ASN A N 1
ATOM 763 C CA . ASN A 1 109 ? 6.709 11.006 13.509 1.00 93.62 109 ASN A CA 1
ATOM 764 C C . ASN A 1 109 ? 6.306 12.387 12.977 1.00 93.62 109 ASN A C 1
ATOM 766 O O . ASN A 1 109 ? 5.837 13.211 13.755 1.00 93.62 109 ASN A O 1
ATOM 770 N N . GLU A 1 110 ? 6.432 12.644 11.673 1.00 91.81 110 GLU A N 1
ATOM 771 C CA . GLU A 1 110 ? 5.924 13.872 11.049 1.00 91.81 110 GLU A CA 1
ATOM 772 C C . GLU A 1 110 ? 4.404 13.999 11.225 1.00 91.81 110 GLU A C 1
ATOM 774 O O . GLU A 1 110 ? 3.884 15.091 11.445 1.00 91.81 110 GLU A O 1
ATOM 779 N N . VAL A 1 111 ? 3.682 12.878 11.147 1.00 91.94 111 VAL A N 1
ATOM 780 C CA . VAL A 1 111 ? 2.218 12.866 11.220 1.00 91.94 111 VAL A CA 1
ATOM 781 C C . VAL A 1 111 ? 1.699 12.883 12.655 1.00 91.94 111 VAL A C 1
ATOM 783 O O . VAL A 1 111 ? 0.694 13.544 12.922 1.00 91.94 111 VAL A O 1
ATOM 786 N N . LEU A 1 112 ? 2.330 12.125 13.552 1.00 92.62 112 LEU A N 1
ATOM 787 C CA . LEU A 1 112 ? 1.826 11.896 14.911 1.00 92.62 112 LEU A CA 1
ATOM 788 C C . LEU A 1 112 ? 2.537 12.729 15.978 1.00 92.62 112 LEU A C 1
ATOM 790 O O . LEU A 1 112 ? 1.985 12.927 17.055 1.00 92.62 112 LEU A O 1
ATOM 794 N N . GLY A 1 113 ? 3.739 13.228 15.695 1.00 88.81 113 GLY A N 1
ATOM 795 C CA . GLY A 1 113 ? 4.573 13.881 16.695 1.00 88.81 113 GLY A CA 1
ATOM 796 C C . GLY A 1 113 ? 5.087 12.917 17.781 1.00 88.81 113 GLY A C 1
ATOM 797 O O . GLY A 1 113 ? 5.000 11.694 17.639 1.00 88.81 113 GLY A O 1
ATOM 798 N N . PRO A 1 114 ? 5.669 13.461 18.867 1.00 79.69 114 PRO A N 1
ATOM 799 C CA . PRO A 1 114 ? 6.255 12.666 19.949 1.00 79.69 114 PRO A CA 1
ATOM 800 C C . PRO A 1 114 ? 5.211 12.031 20.881 1.00 79.69 114 PRO A C 1
ATOM 802 O O . PRO A 1 114 ? 5.491 11.009 21.504 1.00 79.69 114 PRO A O 1
ATOM 805 N N . GLU A 1 115 ? 4.015 12.611 20.980 1.00 80.38 115 GLU A N 1
ATOM 806 C CA . GLU A 1 115 ? 2.939 12.113 21.838 1.00 80.38 115 GLU A CA 1
ATOM 807 C C . GLU A 1 115 ? 1.953 11.286 21.011 1.00 80.38 115 GLU A C 1
ATOM 809 O O . GLU A 1 115 ? 1.160 11.819 20.236 1.00 80.38 115 GLU A O 1
ATOM 814 N N . ARG A 1 116 ? 2.006 9.959 21.168 1.00 83.69 116 ARG A N 1
ATOM 815 C CA . ARG A 1 116 ? 1.118 9.033 20.456 1.00 83.69 116 ARG A CA 1
ATOM 816 C C . ARG A 1 116 ? -0.117 8.743 21.322 1.00 83.69 116 ARG A C 1
ATOM 818 O O . ARG A 1 116 ? 0.040 8.175 22.401 1.00 83.69 116 ARG A O 1
ATOM 825 N N . PRO A 1 117 ? -1.340 9.089 20.876 1.00 82.75 117 PRO A N 1
ATOM 826 C CA . PRO A 1 117 ? -2.560 8.887 21.667 1.00 82.75 117 PRO A CA 1
ATOM 827 C C . PRO A 1 117 ? -3.002 7.417 21.742 1.00 82.75 117 PRO A C 1
ATOM 829 O O . PRO A 1 117 ? -3.890 7.079 22.519 1.00 82.75 117 PRO A O 1
ATOM 832 N N . VAL A 1 118 ? -2.407 6.555 20.916 1.00 91.75 118 VAL A N 1
ATOM 833 C CA . VAL A 1 118 ? -2.661 5.113 20.831 1.00 91.75 118 VAL A CA 1
ATOM 834 C C . VAL A 1 118 ? -1.338 4.379 20.636 1.00 91.75 118 VAL A C 1
ATOM 836 O O . VAL A 1 118 ? -0.348 4.976 20.204 1.00 91.75 118 VAL A O 1
ATOM 839 N N . GLU A 1 119 ? -1.319 3.077 20.914 1.00 92.69 119 GLU A N 1
ATOM 840 C CA . GLU A 1 119 ? -0.181 2.233 20.560 1.00 92.69 119 GLU A CA 1
ATOM 841 C C . GLU A 1 119 ? -0.032 2.164 19.034 1.00 92.69 119 GLU A C 1
ATOM 843 O O . GLU A 1 119 ? -0.979 1.833 18.316 1.00 92.69 119 GLU A O 1
ATOM 848 N N . VAL A 1 120 ? 1.169 2.487 18.542 1.00 95.00 120 VAL A N 1
ATOM 849 C CA . VAL A 1 120 ? 1.520 2.414 17.120 1.00 95.00 120 VAL A CA 1
ATOM 850 C C . VAL A 1 120 ? 2.728 1.507 16.957 1.00 95.00 120 VAL A C 1
ATOM 852 O O . VAL A 1 120 ? 3.850 1.892 17.297 1.00 95.00 120 VAL A O 1
ATOM 855 N N . ARG A 1 121 ? 2.497 0.316 16.405 1.00 95.81 121 ARG A N 1
ATOM 856 C CA . ARG A 1 121 ? 3.548 -0.622 16.012 1.00 95.81 121 ARG A CA 1
ATOM 857 C C . ARG A 1 121 ? 3.999 -0.317 14.589 1.00 95.81 121 ARG A C 1
ATOM 859 O O . ARG A 1 121 ? 3.178 -0.257 13.683 1.00 95.81 121 ARG A O 1
ATOM 866 N N . GLU A 1 122 ? 5.303 -0.186 14.385 1.00 96.06 122 GLU A N 1
ATOM 867 C CA . GLU A 1 122 ? 5.905 0.044 13.067 1.00 96.06 122 GLU A CA 1
ATOM 868 C C . GLU A 1 122 ? 6.411 -1.282 12.486 1.00 96.06 122 GLU A C 1
ATOM 870 O O . GLU A 1 122 ? 6.974 -2.119 13.198 1.00 96.06 122 GLU A O 1
ATOM 875 N N . SER A 1 123 ? 6.202 -1.521 11.194 1.00 97.25 123 SER A N 1
ATOM 876 C CA . SER A 1 123 ? 6.753 -2.686 10.500 1.00 97.25 123 SER A CA 1
ATOM 877 C C . SER A 1 123 ? 7.202 -2.318 9.099 1.00 97.25 123 SER A C 1
ATOM 879 O O . SER A 1 123 ? 6.449 -1.749 8.316 1.00 97.25 123 SER A O 1
ATOM 881 N N . LEU A 1 124 ? 8.451 -2.662 8.805 1.00 96.56 124 LEU A N 1
ATOM 882 C CA . LEU A 1 124 ? 9.064 -2.514 7.498 1.00 96.56 124 LEU A CA 1
ATOM 883 C C . LEU A 1 124 ? 9.345 -3.914 6.953 1.00 96.56 124 LEU A C 1
ATOM 885 O O . LEU A 1 124 ? 10.092 -4.662 7.584 1.00 96.56 124 LEU A O 1
ATOM 889 N N . VAL A 1 125 ? 8.761 -4.250 5.805 1.00 94.25 125 VAL A N 1
ATOM 890 C CA . VAL A 1 125 ? 8.840 -5.595 5.217 1.00 94.25 125 VAL A CA 1
ATOM 891 C C . VAL A 1 125 ? 9.405 -5.511 3.802 1.00 94.25 125 VAL A C 1
ATOM 893 O O . VAL A 1 125 ? 9.017 -4.637 3.030 1.00 94.25 125 VAL A O 1
ATOM 896 N N . LEU A 1 126 ? 10.338 -6.400 3.464 1.00 89.94 126 LEU A N 1
ATOM 897 C CA . LEU A 1 126 ? 10.842 -6.531 2.098 1.00 89.94 126 LEU A CA 1
ATOM 898 C C . LEU A 1 126 ? 9.786 -7.237 1.238 1.00 89.94 126 LEU A C 1
ATOM 900 O O . LEU A 1 126 ? 9.420 -8.370 1.544 1.00 89.94 126 LEU A O 1
ATOM 904 N N . GLY A 1 127 ? 9.330 -6.602 0.160 1.00 86.81 127 GLY A N 1
ATOM 905 C CA . GLY A 1 127 ? 8.401 -7.215 -0.789 1.00 86.81 127 GLY A CA 1
ATOM 906 C C . GLY A 1 127 ? 7.465 -6.222 -1.470 1.00 86.81 127 GLY A C 1
ATOM 907 O O . GLY A 1 127 ? 7.505 -5.019 -1.217 1.00 86.81 127 GLY A O 1
ATOM 908 N N . HIS A 1 128 ? 6.583 -6.740 -2.325 1.00 86.38 128 HIS A N 1
ATOM 909 C CA . HIS A 1 128 ? 5.585 -5.918 -2.999 1.00 86.38 128 HIS A CA 1
ATOM 910 C C . HIS A 1 128 ? 4.538 -5.428 -1.989 1.00 86.38 128 HIS A C 1
ATOM 912 O O . HIS A 1 128 ? 3.862 -6.215 -1.328 1.00 86.38 128 HIS A O 1
ATOM 918 N N . ALA A 1 129 ? 4.342 -4.107 -1.935 1.00 90.56 129 ALA A N 1
ATOM 919 C CA . ALA A 1 129 ? 3.421 -3.449 -1.006 1.00 90.56 129 ALA A CA 1
ATOM 920 C C . ALA A 1 129 ? 2.024 -4.075 -0.879 1.00 90.56 129 ALA A C 1
ATOM 922 O O . ALA A 1 129 ? 1.528 -4.200 0.234 1.00 90.56 129 ALA A O 1
ATOM 923 N N . ALA A 1 130 ? 1.382 -4.471 -1.982 1.00 88.19 130 ALA A N 1
ATOM 924 C CA . ALA A 1 130 ? 0.042 -5.046 -1.910 1.00 88.19 130 ALA A CA 1
ATOM 925 C C . ALA A 1 130 ? 0.033 -6.406 -1.201 1.00 88.19 130 ALA A C 1
ATOM 927 O O . ALA A 1 130 ? -0.852 -6.649 -0.391 1.00 88.19 130 ALA A O 1
ATOM 928 N N . ASP A 1 131 ? 1.023 -7.258 -1.471 1.00 89.88 131 ASP A N 1
ATOM 929 C CA . ASP A 1 131 ? 1.124 -8.582 -0.856 1.00 89.88 131 ASP A CA 1
ATOM 930 C C . ASP A 1 131 ? 1.432 -8.454 0.643 1.00 89.88 131 ASP A C 1
ATOM 932 O O . ASP A 1 131 ? 0.718 -9.017 1.466 1.00 89.88 131 ASP A O 1
ATOM 936 N N . VAL A 1 132 ? 2.395 -7.595 0.997 1.00 95.56 132 VAL A N 1
ATOM 937 C CA . VAL A 1 132 ? 2.746 -7.281 2.395 1.00 95.56 132 VAL A CA 1
ATOM 938 C C . VAL A 1 132 ? 1.539 -6.767 3.187 1.00 95.56 132 VAL A C 1
ATOM 940 O O . VAL A 1 132 ? 1.336 -7.146 4.338 1.00 95.56 132 VAL A O 1
ATOM 943 N N . LEU A 1 133 ? 0.743 -5.871 2.597 1.00 96.81 133 LEU A N 1
ATOM 944 C CA . LEU A 1 133 ? -0.411 -5.278 3.276 1.00 96.81 133 LEU A CA 1
ATOM 945 C C . LEU A 1 133 ? -1.579 -6.254 3.407 1.00 96.81 133 LEU A C 1
ATOM 947 O O . LEU A 1 133 ? -2.284 -6.200 4.410 1.00 96.81 133 LEU A O 1
ATOM 951 N N . LEU A 1 134 ? -1.787 -7.123 2.415 1.00 93.12 134 LEU A N 1
ATOM 952 C CA . LEU A 1 134 ? -2.801 -8.175 2.480 1.00 93.12 134 LEU A CA 1
ATOM 953 C C . LEU A 1 134 ? -2.459 -9.202 3.563 1.00 93.12 134 LEU A C 1
ATOM 955 O O . LEU A 1 134 ? -3.323 -9.512 4.375 1.00 93.12 134 LEU A O 1
ATOM 959 N N . GLU A 1 135 ? -1.202 -9.644 3.628 1.00 94.00 135 GLU A N 1
ATOM 960 C CA . GLU A 1 135 ? -0.719 -10.558 4.671 1.00 94.00 135 GLU A CA 1
ATOM 961 C C . GLU A 1 135 ? -0.845 -9.928 6.066 1.00 94.00 135 GLU A C 1
ATOM 963 O O . GLU A 1 135 ? -1.389 -10.528 6.989 1.00 94.00 135 GLU A O 1
ATOM 968 N N . ALA A 1 136 ? -0.433 -8.665 6.223 1.00 94.25 136 ALA A N 1
ATOM 969 C CA . ALA A 1 136 ? -0.581 -7.959 7.496 1.00 94.25 136 ALA A CA 1
ATOM 970 C C . ALA A 1 136 ? -2.051 -7.791 7.931 1.00 94.25 136 ALA A C 1
ATOM 972 O O . ALA A 1 136 ? -2.324 -7.645 9.125 1.00 94.25 136 ALA A O 1
ATOM 973 N N . ALA A 1 137 ? -2.987 -7.790 6.977 1.00 94.31 137 ALA A N 1
ATOM 974 C CA . ALA A 1 137 ? -4.410 -7.581 7.208 1.00 94.31 137 ALA A CA 1
ATOM 975 C C . ALA A 1 137 ? -5.201 -8.864 7.523 1.00 94.31 137 ALA A C 1
ATOM 977 O O . ALA A 1 137 ? -6.377 -8.743 7.873 1.00 94.31 137 ALA A O 1
ATOM 978 N N . GLU A 1 138 ? -4.596 -10.058 7.439 1.00 91.12 138 GLU A N 1
ATOM 979 C CA . GLU A 1 138 ? -5.280 -11.348 7.656 1.00 91.12 138 GLU A CA 1
ATOM 980 C C . GLU A 1 138 ? -6.043 -11.403 8.989 1.00 91.12 138 GLU A C 1
ATOM 982 O O . GLU A 1 138 ? -7.222 -11.753 9.001 1.00 91.12 138 GLU A O 1
ATOM 987 N N . ASP A 1 139 ? -5.411 -10.941 10.070 1.00 86.38 139 ASP A N 1
ATOM 988 C CA . ASP A 1 139 ? -5.980 -10.904 11.426 1.00 86.38 139 ASP A CA 1
ATOM 989 C C . ASP A 1 139 ? -6.344 -9.480 11.894 1.00 86.38 139 ASP A C 1
ATOM 991 O O . ASP A 1 139 ? -6.428 -9.207 13.095 1.00 86.38 139 ASP A O 1
ATOM 995 N N . ALA A 1 140 ? -6.487 -8.530 10.968 1.00 93.25 140 ALA A N 1
ATOM 996 C CA . ALA A 1 140 ? -6.837 -7.151 11.300 1.00 93.25 140 ALA A CA 1
ATOM 997 C C . ALA A 1 140 ? -8.354 -6.925 11.261 1.00 93.25 140 ALA A C 1
ATOM 999 O O . ALA A 1 140 ? -9.062 -7.490 10.432 1.00 93.25 140 ALA A O 1
ATOM 1000 N N . ASP A 1 141 ? -8.857 -6.018 12.098 1.00 94.50 141 ASP A N 1
ATOM 1001 C CA . ASP A 1 141 ? -10.258 -5.584 12.030 1.00 94.50 141 ASP A CA 1
ATOM 1002 C C . ASP A 1 141 ? -10.498 -4.588 10.886 1.00 94.50 141 ASP A C 1
ATOM 1004 O O . ASP A 1 141 ? -11.639 -4.380 10.465 1.00 94.50 141 ASP A O 1
ATOM 1008 N N . LEU A 1 142 ? -9.437 -3.917 10.425 1.00 95.19 142 LEU A N 1
ATOM 1009 C CA . LEU A 1 142 ? -9.513 -2.847 9.436 1.00 95.19 142 LEU A CA 1
ATOM 1010 C C . LEU A 1 142 ? -8.163 -2.621 8.748 1.00 95.19 142 LEU A C 1
ATOM 1012 O O . LEU A 1 142 ? -7.148 -2.449 9.424 1.00 95.19 142 LEU A O 1
ATOM 1016 N N . LEU A 1 143 ? -8.173 -2.517 7.419 1.00 98.06 143 LEU A N 1
ATOM 1017 C CA . LEU A 1 143 ? -7.038 -2.067 6.615 1.00 98.06 143 LEU A CA 1
ATOM 1018 C C . LEU A 1 143 ? -7.298 -0.653 6.079 1.00 98.06 143 LEU A C 1
ATOM 1020 O O . LEU A 1 143 ? -8.302 -0.403 5.417 1.00 98.06 143 LEU A O 1
ATOM 1024 N N . VAL A 1 144 ? -6.384 0.282 6.330 1.00 97.69 144 VAL A N 1
ATOM 1025 C CA . VAL A 1 144 ? -6.502 1.690 5.925 1.00 97.69 144 VAL A CA 1
ATOM 1026 C C . VAL A 1 144 ? -5.385 2.056 4.956 1.00 97.69 144 VAL A C 1
ATOM 1028 O O . VAL A 1 144 ? -4.205 1.864 5.241 1.00 97.69 144 VAL A O 1
ATOM 1031 N N . LEU A 1 145 ? -5.747 2.625 3.809 1.00 96.50 145 LEU A N 1
ATOM 1032 C CA . LEU A 1 145 ? -4.812 2.989 2.747 1.00 96.50 145 LEU A CA 1
ATOM 1033 C C . LEU A 1 145 ? -5.072 4.409 2.254 1.00 96.50 145 LEU A C 1
ATOM 1035 O O . LEU A 1 145 ? -6.199 4.903 2.278 1.00 96.50 145 LEU A O 1
ATOM 1039 N N . GLY A 1 146 ? -4.029 5.065 1.753 1.00 90.88 146 GLY A N 1
ATOM 1040 C CA . GLY A 1 146 ? -4.203 6.269 0.948 1.00 90.88 146 GLY A CA 1
ATOM 1041 C C . GLY A 1 146 ? -4.859 5.931 -0.394 1.00 90.88 146 GLY A C 1
ATOM 1042 O O . GLY A 1 146 ? -4.703 4.826 -0.913 1.00 90.88 146 GLY A O 1
ATOM 1043 N N . SER A 1 147 ? -5.573 6.878 -1.000 1.00 82.44 147 SER A N 1
ATOM 1044 C CA . SER A 1 147 ? -6.140 6.687 -2.343 1.00 82.44 147 SER A CA 1
ATOM 1045 C C . SER A 1 147 ? -5.074 6.515 -3.417 1.00 82.44 147 SER A C 1
ATOM 1047 O O . SER A 1 147 ? -5.309 5.843 -4.416 1.00 82.44 147 SER A O 1
ATOM 1049 N N . ARG A 1 148 ? -3.894 7.099 -3.208 1.00 78.69 148 ARG A N 1
ATOM 1050 C CA . ARG A 1 148 ? -2.738 7.037 -4.102 1.00 78.69 148 ARG A CA 1
ATOM 1051 C C . ARG A 1 148 ? -1.459 6.967 -3.280 1.00 78.69 148 ARG A C 1
ATOM 1053 O O . ARG A 1 148 ? -1.449 7.407 -2.133 1.00 78.69 148 ARG A O 1
ATOM 1060 N N . GLY A 1 149 ? -0.410 6.442 -3.902 1.00 69.56 149 GLY A N 1
ATOM 1061 C CA . GLY A 1 149 ? 0.918 6.372 -3.311 1.00 69.56 149 GLY A CA 1
ATOM 1062 C C . GLY A 1 149 ? 1.917 7.364 -3.908 1.00 69.56 149 GLY A C 1
ATOM 1063 O O . GLY A 1 149 ? 1.528 8.370 -4.502 1.00 69.56 149 GLY A O 1
ATOM 1064 N N . ARG A 1 150 ? 3.213 7.048 -3.801 1.00 60.88 150 ARG A N 1
ATOM 1065 C CA . ARG A 1 150 ? 4.332 7.825 -4.387 1.00 60.88 150 ARG A CA 1
ATOM 1066 C C . ARG A 1 150 ? 4.360 7.863 -5.926 1.00 60.88 150 ARG A C 1
ATOM 1068 O O . ARG A 1 150 ? 5.116 8.644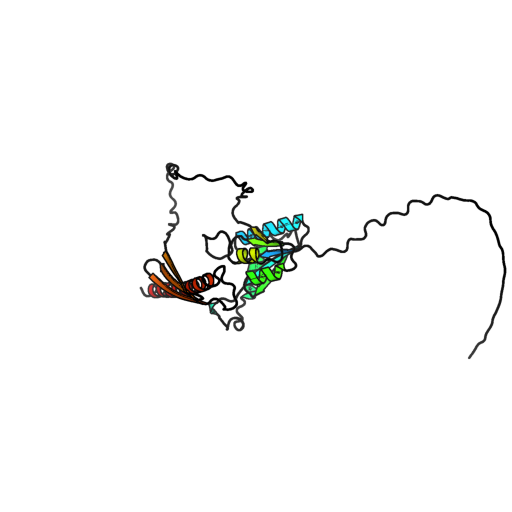 -6.494 1.00 60.88 150 ARG A O 1
ATOM 1075 N N . GLY A 1 151 ? 3.596 7.004 -6.603 1.00 55.91 151 GLY A N 1
ATOM 1076 C CA . GLY A 1 151 ? 3.580 6.895 -8.067 1.00 55.91 151 GLY A CA 1
ATOM 1077 C C . GLY A 1 151 ? 2.859 8.058 -8.766 1.00 55.91 151 GLY A C 1
ATOM 1078 O O . GLY A 1 151 ? 1.787 8.487 -8.345 1.00 55.91 151 GLY A O 1
ATOM 1079 N N . THR A 1 152 ? 3.426 8.535 -9.877 1.00 45.50 152 THR A N 1
ATOM 1080 C CA . THR A 1 152 ? 3.078 9.782 -10.592 1.00 45.50 152 THR A CA 1
ATOM 1081 C C . THR A 1 152 ? 1.849 9.707 -11.514 1.00 45.50 152 THR A C 1
ATOM 1083 O O . THR A 1 152 ? 1.682 10.546 -12.399 1.00 45.50 152 THR A O 1
ATOM 1086 N N . PHE A 1 153 ? 0.954 8.730 -11.345 1.00 51.81 153 PHE A N 1
ATOM 1087 C CA . PHE A 1 153 ? -0.217 8.572 -12.222 1.00 51.81 153 PHE A CA 1
ATOM 1088 C C . PHE A 1 153 ? -1.383 9.472 -11.786 1.00 51.81 153 PHE A C 1
ATOM 1090 O O . PHE A 1 153 ? -2.393 9.008 -11.253 1.00 51.81 153 PHE A O 1
ATOM 1097 N N . ALA A 1 154 ? -1.252 10.776 -12.052 1.00 45.31 154 ALA A N 1
ATOM 1098 C CA . ALA A 1 154 ? -2.204 11.823 -11.658 1.00 45.31 154 ALA A CA 1
ATOM 1099 C C . ALA A 1 154 ? -3.644 11.643 -12.195 1.00 45.31 154 ALA A C 1
ATOM 1101 O O . ALA A 1 154 ? -4.558 12.305 -11.713 1.00 45.31 154 ALA A O 1
ATOM 1102 N N . ARG A 1 155 ? -3.870 10.747 -13.168 1.00 49.91 155 ARG A N 1
ATOM 1103 C CA . ARG A 1 155 ? -5.182 10.511 -13.805 1.00 49.91 155 ARG A CA 1
ATOM 1104 C C . ARG A 1 155 ? -5.962 9.306 -13.259 1.00 49.91 155 ARG A C 1
ATOM 1106 O O . ARG A 1 155 ? -7.040 9.020 -13.769 1.00 49.91 155 ARG A O 1
ATOM 1113 N N . THR A 1 156 ? -5.459 8.604 -12.239 1.00 54.09 156 THR A N 1
ATOM 1114 C CA . THR A 1 156 ? -6.158 7.453 -11.631 1.00 54.09 156 THR A CA 1
ATOM 1115 C C . THR A 1 156 ? -6.824 7.833 -10.306 1.00 54.09 156 THR A C 1
ATOM 1117 O O . THR A 1 156 ? -6.232 8.522 -9.476 1.00 54.09 156 THR A O 1
ATOM 1120 N N . LEU A 1 157 ? -8.074 7.397 -10.099 1.00 63.31 157 LEU A N 1
ATOM 1121 C CA . LEU A 1 157 ? -8.807 7.632 -8.844 1.00 63.31 157 LEU A CA 1
ATOM 1122 C C . LEU A 1 157 ? -8.216 6.834 -7.671 1.00 63.31 157 LEU A C 1
ATOM 1124 O O . LEU A 1 157 ? -8.249 7.304 -6.534 1.00 63.31 157 LEU A O 1
ATOM 1128 N N . LEU A 1 158 ? -7.669 5.649 -7.965 1.00 71.38 158 LEU A N 1
ATOM 1129 C CA . LEU A 1 158 ? -7.045 4.733 -7.016 1.00 71.38 158 LEU A CA 1
ATOM 1130 C C . LEU A 1 158 ? -5.675 4.280 -7.524 1.00 71.38 158 LEU A C 1
ATOM 1132 O O . LEU A 1 158 ? -5.525 3.957 -8.701 1.00 71.38 158 LEU A O 1
ATOM 1136 N N . GLY A 1 159 ? -4.695 4.219 -6.624 1.00 75.44 159 GLY A N 1
ATOM 1137 C CA . GLY A 1 159 ? -3.409 3.576 -6.877 1.00 75.44 159 GLY A CA 1
ATOM 1138 C C . GLY A 1 159 ? -3.537 2.052 -6.957 1.00 75.44 159 GLY A C 1
ATOM 1139 O O . GLY A 1 159 ? -4.462 1.467 -6.395 1.00 75.44 159 GLY A O 1
ATOM 1140 N N . SER A 1 160 ? -2.579 1.401 -7.621 1.00 80.44 160 SER A N 1
ATOM 1141 C CA . SER A 1 160 ? -2.569 -0.055 -7.839 1.00 80.44 160 SER A CA 1
ATOM 1142 C C . SER A 1 160 ? -2.628 -0.866 -6.541 1.00 80.44 160 SER A C 1
ATOM 1144 O O . SER A 1 160 ? -3.373 -1.839 -6.463 1.00 80.44 160 SER A O 1
ATOM 1146 N N . VAL A 1 161 ? -1.896 -0.442 -5.504 1.00 86.81 161 VAL A N 1
ATOM 1147 C CA . VAL A 1 161 ? -1.903 -1.087 -4.180 1.00 86.81 161 VAL A CA 1
ATOM 1148 C C . VAL A 1 161 ? -3.285 -0.984 -3.538 1.00 86.81 161 VAL A C 1
ATOM 1150 O O . VAL A 1 161 ? -3.868 -1.999 -3.175 1.00 86.81 161 VAL A O 1
ATOM 1153 N N . SER A 1 162 ? -3.851 0.222 -3.468 1.00 84.19 162 SER A N 1
ATOM 1154 C CA . SER A 1 162 ? -5.163 0.459 -2.859 1.00 84.19 162 SER A CA 1
ATOM 1155 C C . SER A 1 162 ? -6.285 -0.268 -3.597 1.00 84.19 162 SER A C 1
ATOM 1157 O O . SER A 1 162 ? -7.168 -0.829 -2.954 1.00 84.19 162 SER A O 1
ATOM 1159 N N . ALA A 1 163 ? -6.231 -0.314 -4.932 1.00 82.12 163 ALA A N 1
ATOM 1160 C CA . ALA A 1 163 ? -7.173 -1.080 -5.742 1.00 82.12 163 ALA A CA 1
ATOM 1161 C C . ALA A 1 163 ? -7.061 -2.589 -5.467 1.00 82.12 163 ALA A C 1
ATOM 1163 O O . ALA A 1 163 ? -8.072 -3.241 -5.215 1.00 82.12 163 ALA A O 1
ATOM 1164 N N . ARG A 1 164 ? -5.840 -3.141 -5.450 1.00 84.62 164 ARG A N 1
ATOM 1165 C CA . ARG A 1 164 ? -5.613 -4.569 -5.188 1.00 84.62 164 ARG A CA 1
ATOM 1166 C C . ARG A 1 164 ? -6.063 -4.965 -3.781 1.00 84.62 164 ARG A C 1
ATOM 1168 O O . ARG A 1 164 ? -6.767 -5.958 -3.627 1.00 84.62 164 ARG A O 1
ATOM 1175 N N . CYS A 1 165 ? -5.729 -4.170 -2.769 1.00 87.25 165 CYS A N 1
ATOM 1176 C CA . CYS A 1 165 ? -6.165 -4.423 -1.399 1.00 87.25 165 CYS A CA 1
ATOM 1177 C C . CYS A 1 165 ? -7.688 -4.326 -1.244 1.00 87.25 165 CYS A C 1
ATOM 1179 O O . CYS A 1 165 ? -8.268 -5.149 -0.550 1.00 87.25 165 CYS A O 1
ATOM 1181 N N . ALA A 1 166 ? -8.354 -3.383 -1.917 1.00 85.00 166 ALA A N 1
ATOM 1182 C CA . ALA A 1 166 ? -9.813 -3.269 -1.857 1.00 85.00 166 ALA A CA 1
ATOM 1183 C C . ALA A 1 166 ? -10.544 -4.493 -2.427 1.00 85.00 166 ALA A C 1
ATOM 1185 O O . ALA A 1 166 ? -11.628 -4.826 -1.957 1.00 85.00 166 ALA A O 1
ATOM 1186 N N . VAL A 1 167 ? -9.964 -5.148 -3.436 1.00 83.81 167 VAL A N 1
ATOM 1187 C CA . VAL A 1 167 ? -10.546 -6.344 -4.061 1.00 83.81 167 VAL A CA 1
ATOM 1188 C C . VAL A 1 167 ? -10.234 -7.614 -3.265 1.00 83.81 167 VAL A C 1
ATOM 1190 O O . VAL A 1 167 ? -11.076 -8.504 -3.196 1.00 83.81 167 VAL A O 1
ATOM 1193 N N . HIS A 1 168 ? -9.037 -7.713 -2.681 1.00 83.75 168 HIS A N 1
ATOM 1194 C CA . HIS A 1 168 ? -8.525 -8.966 -2.109 1.00 83.75 168 HIS A CA 1
ATOM 1195 C C . HIS A 1 168 ? -8.371 -8.974 -0.583 1.00 83.75 168 HIS A C 1
ATOM 1197 O O . HIS A 1 168 ? -7.941 -9.984 -0.035 1.00 83.75 168 HIS A O 1
ATOM 1203 N N . GLY A 1 169 ? -8.686 -7.875 0.104 1.00 84.62 169 GLY A N 1
ATOM 1204 C CA . GLY A 1 169 ? -8.577 -7.776 1.557 1.00 84.62 169 GLY A CA 1
ATOM 1205 C C . GLY A 1 169 ? -9.447 -8.803 2.284 1.00 84.62 169 GLY A C 1
ATOM 1206 O O . GLY A 1 169 ? -10.616 -8.989 1.952 1.00 84.62 169 GLY A O 1
ATOM 1207 N N . SER A 1 170 ? -8.877 -9.445 3.303 1.00 86.50 170 SER A N 1
ATOM 1208 C CA . SER A 1 170 ? -9.572 -10.357 4.225 1.00 86.50 170 SER A CA 1
ATOM 1209 C C . SER A 1 170 ? -10.448 -9.627 5.248 1.00 86.50 170 SER A C 1
ATOM 1211 O O . SER A 1 170 ? -11.333 -10.233 5.851 1.00 86.50 170 SER A O 1
ATOM 1213 N N . CYS A 1 171 ? -10.215 -8.327 5.441 1.00 88.38 171 CYS A N 1
ATOM 1214 C CA . CYS A 1 171 ? -10.938 -7.462 6.363 1.00 88.38 171 CYS A CA 1
ATOM 1215 C C . CYS A 1 171 ? -11.482 -6.213 5.643 1.00 88.38 171 CYS A C 1
ATOM 1217 O O . CYS A 1 171 ? -11.111 -5.943 4.494 1.00 88.38 171 CYS A O 1
ATOM 1219 N N . PRO A 1 172 ? -12.381 -5.437 6.278 1.00 93.75 172 PRO A N 1
ATOM 1220 C CA . PRO A 1 172 ? -12.842 -4.170 5.723 1.00 93.75 172 PRO A CA 1
ATOM 1221 C C . PRO A 1 172 ? -11.674 -3.256 5.324 1.00 93.75 172 PRO A C 1
ATOM 1223 O O . PRO A 1 172 ? -10.722 -3.077 6.084 1.00 93.75 172 PRO A O 1
ATOM 1226 N N . VAL A 1 173 ? -11.770 -2.641 4.141 1.00 94.50 173 VAL A N 1
ATOM 1227 C CA . VAL A 1 173 ? -10.742 -1.738 3.606 1.00 94.50 173 VAL A CA 1
ATOM 1228 C C . VAL A 1 173 ? -11.281 -0.316 3.518 1.00 94.50 173 VAL A C 1
ATOM 1230 O O . VAL A 1 173 ? -12.325 -0.067 2.913 1.00 94.50 173 VAL A O 1
ATOM 1233 N N . VAL A 1 174 ? -10.544 0.637 4.085 1.00 93.62 174 VAL A N 1
ATOM 1234 C CA . VAL A 1 174 ? -10.829 2.071 3.995 1.00 93.62 174 VAL A CA 1
ATOM 1235 C C . VAL A 1 174 ? -9.778 2.743 3.135 1.00 93.62 174 VAL A C 1
ATOM 1237 O O . VAL A 1 174 ? -8.580 2.651 3.394 1.00 93.62 174 VAL A O 1
ATOM 1240 N N . ILE A 1 175 ? -10.245 3.481 2.131 1.00 94.25 175 ILE A N 1
ATOM 1241 C CA . ILE A 1 175 ? -9.389 4.283 1.267 1.00 94.25 175 ILE A CA 1
ATOM 1242 C C . ILE A 1 175 ? -9.609 5.762 1.569 1.00 94.25 175 ILE A C 1
ATOM 1244 O O . ILE A 1 175 ? -10.691 6.308 1.345 1.00 94.25 175 ILE A O 1
ATOM 1248 N N . VAL A 1 176 ? -8.559 6.422 2.046 1.00 88.31 176 VAL A N 1
ATOM 1249 C CA . VAL A 1 176 ? -8.580 7.835 2.426 1.00 88.31 176 VAL A CA 1
ATOM 1250 C C . VAL A 1 176 ? -8.104 8.693 1.259 1.00 88.31 176 VAL A C 1
ATOM 1252 O O . VAL A 1 176 ? -6.969 8.575 0.792 1.00 88.31 176 VAL A O 1
ATOM 1255 N N . ARG A 1 177 ? -8.978 9.583 0.781 1.00 79.38 177 ARG A N 1
ATOM 1256 C CA . ARG A 1 177 ? -8.638 10.594 -0.229 1.00 79.38 177 ARG A CA 1
ATOM 1257 C C . ARG A 1 177 ? -8.009 11.816 0.443 1.00 79.38 177 ARG A C 1
ATOM 1259 O O . ARG A 1 177 ? -8.422 12.219 1.526 1.00 79.38 177 ARG A O 1
ATOM 1266 N N . SER A 1 178 ? -7.000 12.393 -0.202 1.00 64.25 178 SER A N 1
ATOM 1267 C CA . SER A 1 178 ? -6.237 13.559 0.284 1.00 64.25 178 SER A CA 1
ATOM 1268 C C . SER A 1 178 ? -6.964 14.902 0.126 1.00 64.25 178 SER A C 1
ATOM 1270 O O . SER A 1 178 ? -6.493 15.932 0.594 1.00 64.25 178 SER A O 1
ATOM 1272 N N . ASP A 1 179 ? -8.099 14.897 -0.553 1.00 52.12 179 ASP A N 1
ATOM 1273 C CA . ASP A 1 179 ? -8.891 16.053 -0.924 1.00 52.12 179 ASP A CA 1
ATOM 1274 C C . ASP A 1 179 ? -10.046 16.198 0.069 1.00 52.12 179 ASP A C 1
ATOM 1276 O O . ASP A 1 179 ? -10.881 15.306 0.208 1.00 52.12 179 ASP A O 1
ATOM 1280 N N . GLY A 1 180 ? -10.081 17.338 0.765 1.00 37.97 180 GLY A N 1
ATOM 1281 C CA . GLY A 1 180 ? -11.095 17.736 1.748 1.00 37.97 180 GLY A CA 1
ATOM 1282 C C . GLY A 1 180 ? -12.506 17.926 1.182 1.00 37.97 180 GLY A C 1
ATOM 1283 O O . GLY A 1 180 ? -13.223 18.827 1.604 1.00 37.97 180 GLY A O 1
ATOM 1284 N N . THR A 1 181 ? -12.930 17.084 0.243 1.00 32.34 181 THR A N 1
ATOM 1285 C CA . THR A 1 181 ? -14.326 16.934 -0.142 1.00 32.34 181 THR A CA 1
ATOM 1286 C C . THR A 1 181 ? -14.833 15.612 0.421 1.00 32.34 181 THR A C 1
ATOM 1288 O O . THR A 1 181 ? -14.703 14.528 -0.157 1.00 32.34 181 THR A O 1
ATOM 1291 N N . ALA A 1 182 ? -15.450 15.708 1.598 1.00 32.41 182 ALA A N 1
ATOM 1292 C CA . ALA A 1 182 ? -16.496 14.773 1.958 1.00 32.41 182 ALA A CA 1
ATOM 1293 C C . ALA A 1 182 ? -17.573 14.883 0.868 1.00 32.41 182 ALA A C 1
ATOM 1295 O O . ALA A 1 182 ? -18.429 15.764 0.900 1.00 32.41 182 ALA A O 1
ATOM 1296 N N . THR A 1 183 ? -17.497 14.029 -0.153 1.00 27.39 183 THR A N 1
ATOM 1297 C CA . THR A 1 183 ? -18.642 13.776 -1.018 1.00 27.39 183 THR A CA 1
ATOM 1298 C C . THR A 1 183 ? -19.689 13.141 -0.112 1.00 27.39 183 THR A C 1
ATOM 1300 O O . THR A 1 183 ? -19.560 11.981 0.274 1.00 27.39 183 THR A O 1
ATOM 1303 N N . ALA A 1 184 ? -20.684 13.929 0.295 1.00 31.14 184 ALA A N 1
ATOM 1304 C CA . ALA A 1 184 ? -21.887 13.415 0.931 1.00 31.14 184 ALA A CA 1
ATOM 1305 C C . ALA A 1 184 ? -22.460 12.258 0.084 1.00 31.14 184 ALA A C 1
ATOM 1307 O O . ALA A 1 184 ? -22.299 12.273 -1.141 1.00 31.14 184 ALA A O 1
ATOM 1308 N N . PRO A 1 185 ? -23.111 11.253 0.697 1.00 30.20 185 PRO A N 1
ATOM 1309 C CA . PRO A 1 185 ? -23.618 10.091 -0.023 1.00 30.20 185 PRO A CA 1
ATOM 1310 C C . PRO A 1 185 ? -24.487 10.517 -1.213 1.00 30.20 185 PRO A C 1
ATOM 1312 O O . PRO A 1 185 ? -25.493 11.212 -1.060 1.00 30.20 185 PRO A O 1
ATOM 1315 N N . HIS A 1 186 ? -24.068 10.102 -2.410 1.00 29.14 186 HIS A N 1
ATOM 1316 C CA . HIS A 1 186 ? -24.777 10.346 -3.658 1.00 29.14 186 HIS A CA 1
ATOM 1317 C C . HIS A 1 186 ? -26.103 9.578 -3.635 1.00 29.14 186 HIS A C 1
ATOM 1319 O O . HIS A 1 186 ? -26.131 8.350 -3.706 1.00 29.14 186 HIS A O 1
ATOM 1325 N N . ARG A 1 187 ? -27.218 10.307 -3.523 1.00 24.58 187 ARG A N 1
ATOM 1326 C CA . ARG A 1 187 ? -28.541 9.774 -3.854 1.00 24.58 187 ARG A CA 1
ATOM 1327 C C . ARG A 1 187 ? -28.653 9.747 -5.384 1.00 24.58 187 ARG A C 1
ATOM 1329 O O . ARG A 1 187 ? -28.431 10.793 -5.997 1.00 24.58 187 ARG A O 1
ATOM 1336 N N . PRO A 1 188 ? -29.004 8.608 -6.005 1.00 28.61 188 PRO A N 1
ATOM 1337 C CA . PRO A 1 188 ? -29.083 8.518 -7.454 1.00 28.61 188 PRO A CA 1
ATOM 1338 C C . PRO A 1 188 ? -30.215 9.420 -7.946 1.00 28.61 188 PRO A C 1
ATOM 1340 O O . PRO A 1 188 ? -31.376 9.230 -7.584 1.00 28.61 188 PRO A O 1
ATOM 1343 N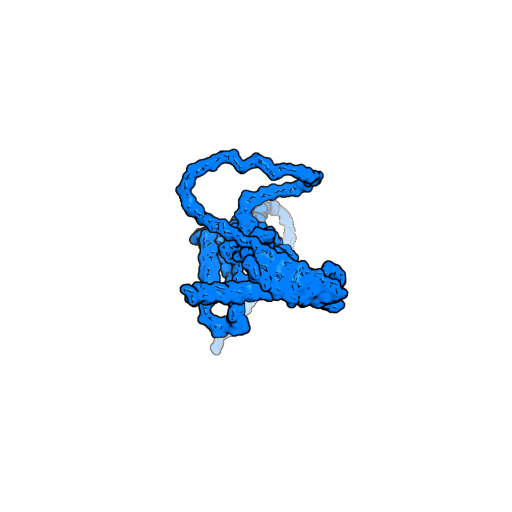 N . THR A 1 189 ? -29.874 10.420 -8.753 1.00 28.42 189 THR A N 1
ATOM 1344 C CA . THR A 1 189 ? -30.849 11.187 -9.532 1.00 28.42 189 THR A CA 1
ATOM 1345 C C . THR A 1 189 ? -30.359 11.292 -10.968 1.00 28.42 189 THR A C 1
ATOM 1347 O O . THR A 1 189 ? -29.166 11.415 -11.233 1.00 28.42 189 THR A O 1
ATOM 1350 N N . ALA A 1 190 ? -31.308 11.095 -11.877 1.00 29.28 190 ALA A N 1
ATOM 1351 C CA . ALA A 1 190 ? -31.102 10.846 -13.289 1.00 29.28 190 ALA A CA 1
ATOM 1352 C C . ALA A 1 190 ? -30.494 12.041 -14.041 1.00 29.28 190 ALA A C 1
ATOM 1354 O O . ALA A 1 190 ? -30.738 13.200 -13.711 1.00 29.28 190 ALA A O 1
ATOM 1355 N N . SER A 1 191 ? -29.754 11.699 -15.097 1.00 25.28 191 SER A N 1
ATOM 1356 C CA . SER A 1 191 ? -29.292 12.581 -16.177 1.00 25.28 191 SER A CA 1
ATOM 1357 C C . SER A 1 191 ? -30.438 13.442 -16.739 1.00 25.28 191 SER A C 1
ATOM 1359 O O . SER A 1 191 ? -31.572 12.960 -16.825 1.00 25.28 191 SER A O 1
ATOM 1361 N N . PRO A 1 192 ? -30.154 14.686 -17.164 1.00 35.31 192 PRO A N 1
ATOM 1362 C CA . PRO A 1 192 ? -29.855 14.886 -18.581 1.00 35.31 192 PRO A CA 1
ATOM 1363 C C . PRO A 1 192 ? -28.693 15.856 -18.870 1.00 35.31 192 PRO A C 1
ATOM 1365 O O . PRO A 1 192 ? -28.135 16.517 -18.000 1.00 35.31 192 PRO A O 1
ATOM 1368 N N . ALA A 1 193 ? -28.331 15.867 -20.150 1.00 29.97 193 ALA A N 1
ATOM 1369 C CA . ALA A 1 193 ? -27.118 16.383 -20.756 1.00 29.97 193 ALA A CA 1
ATOM 1370 C C . ALA A 1 193 ? -27.049 17.908 -20.996 1.00 29.97 193 ALA A C 1
ATOM 1372 O O . ALA A 1 193 ? -28.059 18.585 -21.164 1.00 29.97 193 ALA A O 1
ATOM 1373 N N . THR A 1 194 ? -25.800 18.330 -21.245 1.00 27.14 194 THR A N 1
ATOM 1374 C CA . THR A 1 194 ? -25.312 19.392 -22.156 1.00 27.14 194 THR A CA 1
ATOM 1375 C C . THR A 1 194 ? -25.462 20.881 -21.813 1.00 27.14 194 THR A C 1
ATOM 1377 O O . THR A 1 194 ? -26.559 21.403 -21.674 1.00 27.14 194 THR A O 1
ATOM 1380 N N . ALA A 1 195 ? -24.298 21.543 -21.937 1.00 26.06 195 ALA A N 1
ATOM 1381 C CA . ALA A 1 195 ? -24.023 22.899 -22.432 1.00 26.06 195 ALA A CA 1
ATOM 1382 C C . ALA A 1 195 ? -23.538 23.951 -21.415 1.00 26.06 195 ALA A C 1
ATOM 1384 O O . ALA A 1 195 ? -24.080 24.103 -20.328 1.00 26.06 195 ALA A O 1
ATOM 1385 N N . ALA A 1 196 ? -22.547 24.715 -21.894 1.00 31.03 196 ALA A N 1
ATOM 1386 C CA . ALA A 1 196 ? -22.015 25.983 -21.389 1.00 31.03 196 ALA A CA 1
ATOM 1387 C C . ALA A 1 196 ? -20.967 25.917 -20.263 1.00 31.03 196 ALA A C 1
ATOM 1389 O O . ALA A 1 196 ? -21.188 26.335 -19.132 1.00 31.03 196 ALA A O 1
ATOM 1390 N N . ALA A 1 197 ? -19.770 25.464 -20.645 1.00 34.06 197 ALA A N 1
ATOM 1391 C CA . ALA A 1 197 ? -18.523 25.998 -20.115 1.00 34.06 197 ALA A CA 1
ATOM 1392 C C . ALA A 1 197 ? -18.090 27.161 -21.022 1.00 34.06 197 ALA A C 1
ATOM 1394 O O . ALA A 1 197 ? -17.513 26.927 -22.077 1.00 34.06 197 ALA A O 1
ATOM 1395 N N . ASP A 1 198 ? -18.447 28.382 -20.644 1.00 32.59 198 ASP A N 1
ATOM 1396 C CA . ASP A 1 198 ? -17.761 29.626 -21.008 1.00 32.59 198 ASP A CA 1
ATOM 1397 C C . ASP A 1 198 ? -18.384 30.753 -20.165 1.00 32.59 198 ASP A C 1
ATOM 1399 O O . ASP A 1 198 ? -19.556 30.640 -19.821 1.00 32.59 198 ASP A O 1
ATOM 1403 N N . GLU A 1 199 ? -17.623 31.807 -19.841 1.00 30.98 199 GLU A N 1
ATOM 1404 C CA . GLU A 1 199 ? -18.025 33.017 -19.067 1.00 30.98 199 GLU A CA 1
ATOM 1405 C C . GLU A 1 199 ? -17.700 33.064 -17.553 1.00 30.98 199 GLU A C 1
ATOM 1407 O O . GLU A 1 199 ? -18.546 33.413 -16.732 1.00 30.98 199 GLU A O 1
ATOM 1412 N N . ALA A 1 200 ? -16.441 32.828 -17.152 1.00 29.95 200 ALA A N 1
ATOM 1413 C CA . ALA A 1 200 ? -15.944 33.364 -15.866 1.00 29.95 200 ALA A CA 1
ATOM 1414 C C . ALA A 1 200 ? -14.421 33.616 -15.805 1.00 29.95 200 ALA A C 1
ATOM 1416 O O . ALA A 1 200 ? -13.812 33.502 -14.744 1.00 29.95 200 ALA A O 1
ATOM 1417 N N . ALA A 1 201 ? -13.781 33.972 -16.923 1.00 30.73 201 ALA A N 1
ATOM 1418 C CA . ALA A 1 201 ? -12.356 34.318 -16.952 1.00 30.73 201 ALA A CA 1
ATOM 1419 C C . ALA A 1 201 ? -12.122 35.689 -17.602 1.00 30.73 201 ALA A C 1
ATOM 1421 O O . ALA A 1 201 ? -11.498 35.802 -18.655 1.00 30.73 201 ALA A O 1
ATOM 1422 N N . LYS A 1 202 ? -12.625 36.757 -16.972 1.00 28.19 202 LYS A N 1
ATOM 1423 C CA . LYS A 1 202 ? -12.143 38.121 -17.234 1.00 28.19 202 LYS A CA 1
ATOM 1424 C C . LYS A 1 202 ? -12.493 39.069 -16.089 1.00 28.19 202 LYS A C 1
ATOM 1426 O O . LYS A 1 202 ? -13.627 39.519 -15.994 1.00 28.19 202 LYS A O 1
ATOM 1431 N N . ALA A 1 203 ? -11.491 39.368 -15.258 1.00 28.78 203 ALA A N 1
ATOM 1432 C CA . ALA A 1 203 ? -11.139 40.702 -14.744 1.00 28.78 203 ALA A CA 1
ATOM 1433 C C . ALA A 1 203 ? -10.469 40.614 -13.360 1.00 28.78 203 ALA A C 1
ATOM 1435 O O . ALA A 1 203 ? -11.152 40.566 -12.346 1.00 28.78 203 ALA A O 1
ATOM 1436 N N . ALA A 1 204 ? -9.135 40.655 -13.329 1.00 34.44 204 ALA A N 1
ATOM 1437 C CA . ALA A 1 204 ? -8.343 41.453 -12.382 1.00 34.44 204 ALA A CA 1
ATOM 1438 C C . ALA A 1 204 ? -6.857 41.265 -12.716 1.00 34.44 204 ALA A C 1
ATOM 1440 O O . ALA A 1 204 ? -6.349 40.147 -12.723 1.00 34.44 204 ALA A O 1
ATOM 1441 N N . GLY A 1 205 ? -6.190 42.360 -13.073 1.00 27.02 205 GLY A N 1
ATOM 1442 C CA . GLY A 1 205 ? -4.814 42.368 -13.550 1.00 27.02 205 GLY A CA 1
ATOM 1443 C C . GLY A 1 205 ? -3.757 42.591 -12.466 1.00 27.02 205 GLY A C 1
AT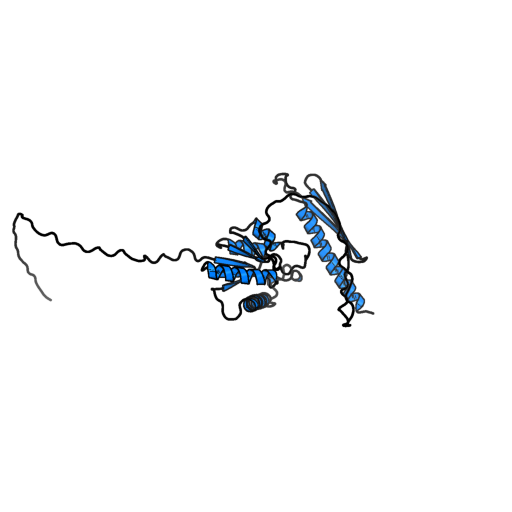OM 1444 O O . GLY A 1 205 ? -4.016 43.205 -11.437 1.00 27.02 205 GLY A O 1
ATOM 1445 N N . ALA A 1 206 ? -2.555 42.142 -12.830 1.00 36.47 206 ALA A N 1
ATOM 1446 C CA . ALA A 1 206 ? -1.236 42.747 -12.637 1.00 36.47 206 ALA A CA 1
ATOM 1447 C C . ALA A 1 206 ? -0.741 43.104 -11.220 1.00 36.47 206 ALA A C 1
ATOM 1449 O O . ALA A 1 206 ? -1.016 44.179 -10.698 1.00 36.47 206 ALA A O 1
ATOM 1450 N N . ALA A 1 207 ? 0.209 42.298 -10.733 1.00 33.53 207 ALA A N 1
ATOM 1451 C CA . ALA A 1 207 ? 1.467 42.786 -10.161 1.00 33.53 207 ALA A CA 1
ATOM 1452 C C . ALA A 1 207 ? 2.543 41.697 -10.315 1.00 33.53 207 ALA A C 1
ATOM 1454 O O . ALA A 1 207 ? 2.302 40.532 -10.016 1.00 33.53 207 ALA A O 1
ATOM 1455 N N . GLY A 1 208 ? 3.707 42.074 -10.846 1.00 43.97 208 GLY A N 1
ATOM 1456 C CA . GLY A 1 208 ? 4.770 41.159 -11.242 1.00 43.97 208 GLY A CA 1
ATOM 1457 C C . GLY A 1 208 ? 5.438 40.418 -10.083 1.00 43.97 208 GLY A C 1
ATOM 1458 O O . GLY A 1 208 ? 6.010 41.024 -9.182 1.00 43.97 208 GLY A O 1
ATOM 1459 N N . ALA A 1 209 ? 5.463 39.099 -10.213 1.00 41.31 209 ALA A N 1
ATOM 1460 C CA . ALA A 1 209 ? 6.582 38.245 -9.854 1.00 41.31 209 ALA A CA 1
ATOM 1461 C C . ALA A 1 209 ? 6.851 37.384 -11.096 1.00 41.31 209 ALA A C 1
ATOM 1463 O O . ALA A 1 209 ? 5.904 37.020 -11.792 1.00 41.31 209 ALA A O 1
ATOM 1464 N N . ALA A 1 210 ? 8.111 37.101 -11.433 1.00 52.78 210 ALA A N 1
ATOM 1465 C CA . ALA A 1 210 ? 8.401 36.120 -12.474 1.00 52.78 210 ALA A CA 1
ATOM 1466 C C . ALA A 1 210 ? 7.921 34.753 -11.965 1.00 52.78 210 ALA A C 1
ATOM 1468 O O . ALA A 1 210 ? 8.606 34.095 -11.184 1.00 52.78 210 ALA A O 1
ATOM 1469 N N . GLU A 1 211 ? 6.694 34.390 -12.336 1.00 47.53 211 GLU A N 1
ATOM 1470 C CA . GLU A 1 211 ? 6.105 33.095 -12.034 1.00 47.53 211 GLU A CA 1
ATOM 1471 C C . GLU A 1 211 ? 6.969 31.998 -12.669 1.00 47.53 211 GLU A C 1
ATOM 1473 O O . GLU A 1 211 ? 7.468 32.177 -13.788 1.00 47.53 211 GLU A O 1
ATOM 1478 N N . PRO A 1 212 ? 7.177 30.859 -11.988 1.00 49.38 212 PRO A N 1
ATOM 1479 C CA . PRO A 1 212 ? 7.829 29.720 -12.608 1.00 49.38 212 PRO A CA 1
ATOM 1480 C C . PRO A 1 212 ? 7.007 29.327 -13.835 1.00 49.38 212 PRO A C 1
ATOM 1482 O O . PRO A 1 212 ? 5.859 28.905 -13.717 1.00 49.38 212 PRO A O 1
ATOM 1485 N N . VAL A 1 213 ? 7.585 29.506 -15.024 1.00 61.84 213 VAL A N 1
ATOM 1486 C CA . VAL A 1 213 ? 6.938 29.147 -16.286 1.00 61.84 213 VAL A CA 1
ATOM 1487 C C . VAL A 1 213 ? 6.805 27.628 -16.313 1.00 61.84 213 VAL A C 1
ATOM 1489 O O . VAL A 1 213 ? 7.745 26.912 -16.659 1.00 61.84 213 VAL A O 1
ATOM 1492 N N . VAL A 1 214 ? 5.640 27.134 -15.899 1.00 68.25 214 VAL A N 1
ATOM 1493 C CA . VAL A 1 214 ? 5.281 25.722 -15.994 1.00 68.25 214 VAL A CA 1
ATOM 1494 C C . VAL A 1 214 ? 5.202 25.383 -17.477 1.00 68.25 214 VAL A C 1
ATOM 1496 O O . VAL A 1 214 ? 4.328 25.866 -18.194 1.00 68.25 214 VAL A O 1
ATOM 1499 N N . ARG A 1 215 ? 6.152 24.580 -17.958 1.00 64.06 215 ARG A N 1
ATOM 1500 C CA . ARG A 1 215 ? 6.113 24.025 -19.311 1.00 64.06 215 ARG A CA 1
ATOM 1501 C C . ARG A 1 215 ? 5.450 22.659 -19.251 1.00 64.06 215 ARG A C 1
ATOM 1503 O O . ARG A 1 215 ? 5.991 21.738 -18.645 1.00 64.06 215 ARG A O 1
ATOM 1510 N N . THR A 1 216 ? 4.298 22.544 -19.893 1.00 60.88 216 THR A N 1
ATOM 1511 C CA . THR A 1 216 ? 3.623 21.264 -20.111 1.00 60.88 216 THR A CA 1
ATOM 1512 C C . THR A 1 216 ? 4.109 20.666 -21.427 1.00 60.88 216 THR A C 1
ATOM 1514 O O . THR A 1 216 ? 4.346 21.396 -22.390 1.00 60.88 216 THR A O 1
ATOM 1517 N N . LYS A 1 217 ? 4.277 19.345 -21.451 1.00 73.62 217 LYS A N 1
ATOM 1518 C CA . LYS A 1 217 ? 4.546 18.559 -22.655 1.00 73.62 217 LYS A CA 1
ATOM 1519 C C . LYS A 1 217 ? 3.434 17.533 -22.801 1.00 73.62 217 LYS A C 1
ATOM 1521 O O . LYS A 1 217 ? 3.081 16.884 -21.815 1.00 73.62 217 LYS A O 1
ATOM 1526 N N . ASP A 1 218 ? 2.907 17.415 -24.011 1.00 77.12 218 ASP A N 1
ATOM 1527 C CA . ASP A 1 218 ? 1.845 16.475 -24.342 1.00 77.12 218 ASP A CA 1
ATOM 1528 C C . ASP A 1 218 ? 2.445 15.323 -25.137 1.00 77.12 218 ASP A C 1
ATOM 1530 O O . ASP A 1 218 ? 2.971 15.515 -26.229 1.00 77.12 218 ASP A O 1
ATOM 1534 N N . TRP A 1 219 ? 2.372 14.119 -24.578 1.00 84.94 219 TRP A N 1
ATOM 1535 C CA . TRP A 1 219 ? 2.839 12.899 -25.230 1.00 84.94 219 TRP A CA 1
ATOM 1536 C C . TRP A 1 219 ? 1.661 12.011 -25.584 1.00 84.94 219 TRP A C 1
ATOM 1538 O O . TRP A 1 219 ? 0.683 11.926 -24.832 1.00 84.94 219 TRP A O 1
ATOM 1548 N N . GLN A 1 220 ? 1.773 11.313 -26.710 1.00 85.75 220 GLN A N 1
ATOM 1549 C CA . GLN A 1 220 ? 0.691 10.487 -27.221 1.00 85.75 220 GLN A CA 1
ATOM 1550 C C . GLN A 1 220 ? 1.076 9.012 -27.207 1.00 85.75 220 GLN A C 1
ATOM 1552 O O . GLN A 1 220 ? 2.055 8.601 -27.820 1.00 85.75 220 GLN A O 1
ATOM 1557 N N . LEU A 1 221 ? 0.268 8.207 -26.517 1.00 91.44 221 LEU A N 1
ATOM 1558 C CA . LEU A 1 221 ? 0.381 6.754 -26.489 1.00 91.44 221 LEU A CA 1
ATOM 1559 C C . LEU A 1 221 ? -0.779 6.140 -27.275 1.00 91.44 221 LEU A C 1
ATOM 1561 O O . LEU A 1 221 ? -1.943 6.359 -26.939 1.00 91.44 221 LEU A O 1
ATOM 1565 N N . SER A 1 222 ? -0.452 5.332 -28.277 1.00 87.62 222 SER A N 1
ATOM 1566 C CA . SER A 1 222 ? -1.411 4.528 -29.037 1.00 87.62 222 SER A CA 1
ATOM 1567 C C . SER A 1 222 ? -1.198 3.049 -28.733 1.00 87.62 222 SER A C 1
ATOM 1569 O O . SER A 1 222 ? -0.069 2.567 -28.766 1.00 87.62 222 SER A O 1
ATOM 1571 N N . LEU A 1 223 ? -2.278 2.325 -28.434 1.00 86.00 223 LEU A N 1
ATOM 1572 C CA . LEU A 1 223 ? -2.262 0.884 -28.178 1.00 86.00 223 LEU A CA 1
ATOM 1573 C C . LEU A 1 223 ? -3.169 0.184 -29.190 1.00 86.00 223 LEU A C 1
ATOM 1575 O O . LEU A 1 223 ? -4.371 0.438 -29.232 1.00 86.00 223 LEU A O 1
ATOM 1579 N N . HIS A 1 224 ? -2.602 -0.727 -29.973 1.00 86.25 224 HIS A N 1
ATOM 1580 C CA . HIS A 1 224 ? -3.345 -1.603 -30.869 1.00 86.25 224 HIS A CA 1
ATOM 1581 C C . HIS A 1 224 ? -3.396 -2.999 -30.261 1.00 86.25 224 HIS A C 1
ATOM 1583 O O . HIS A 1 224 ? -2.406 -3.729 -30.286 1.00 86.25 224 HIS A O 1
ATOM 1589 N N . VAL A 1 225 ? -4.551 -3.352 -29.700 1.00 84.81 225 VAL A N 1
ATOM 1590 C CA . VAL A 1 225 ? -4.803 -4.666 -29.105 1.00 84.81 225 VAL A CA 1
ATOM 1591 C C . VAL A 1 225 ? -5.500 -5.548 -30.136 1.00 84.81 225 VAL A C 1
ATOM 1593 O O . VAL A 1 225 ? -6.523 -5.164 -30.701 1.00 84.81 225 VAL A O 1
ATOM 1596 N N . VAL A 1 226 ? -4.930 -6.719 -30.402 1.00 82.38 226 VAL A N 1
ATOM 1597 C CA . VAL A 1 226 ? -5.476 -7.722 -31.319 1.00 82.38 226 VAL A CA 1
ATOM 1598 C C . VAL A 1 226 ? -5.660 -9.025 -30.558 1.00 82.38 226 VAL A C 1
ATOM 1600 O O . VAL A 1 226 ? -4.684 -9.672 -30.167 1.00 82.38 226 VAL A O 1
ATOM 1603 N N . GLU A 1 227 ? -6.914 -9.420 -30.383 1.00 78.62 227 GLU A N 1
ATOM 1604 C CA . GLU A 1 227 ? -7.296 -10.706 -29.812 1.00 78.62 227 GLU A CA 1
ATOM 1605 C C . GLU A 1 227 ? -7.490 -11.750 -30.921 1.00 78.62 227 GLU A C 1
ATOM 1607 O O . GLU A 1 227 ? -8.260 -11.557 -31.861 1.00 78.62 227 GLU A O 1
ATOM 1612 N N . ASP A 1 228 ? -6.796 -12.881 -30.803 1.00 77.69 228 ASP A N 1
ATOM 1613 C CA . ASP A 1 228 ? -6.936 -14.042 -31.682 1.00 77.69 228 ASP A CA 1
ATOM 1614 C C . ASP A 1 228 ? -7.020 -15.322 -30.839 1.00 77.69 228 ASP A C 1
ATOM 1616 O O . ASP A 1 228 ? -6.014 -15.836 -30.335 1.00 77.69 228 ASP A O 1
ATOM 1620 N N . ARG A 1 229 ? -8.249 -15.832 -30.686 1.00 77.81 229 ARG A N 1
ATOM 1621 C CA . ARG A 1 229 ? -8.621 -17.017 -29.890 1.00 77.81 229 ARG A CA 1
ATOM 1622 C C . ARG A 1 229 ? -8.172 -16.951 -28.426 1.00 77.81 229 ARG A C 1
ATOM 1624 O O . ARG A 1 229 ? -8.931 -16.549 -27.552 1.00 77.81 229 ARG A O 1
ATOM 1631 N N . ASP A 1 230 ? -6.946 -17.391 -28.171 1.00 72.81 230 ASP A N 1
ATOM 1632 C CA . ASP A 1 230 ? -6.344 -17.518 -26.843 1.00 72.81 230 ASP A CA 1
ATOM 1633 C C . ASP A 1 230 ? -5.132 -16.598 -26.696 1.00 72.81 230 ASP A C 1
ATOM 1635 O O . ASP A 1 230 ? -4.399 -16.711 -25.719 1.00 72.81 230 ASP A O 1
ATOM 1639 N N . THR A 1 231 ? -4.849 -15.756 -27.689 1.00 73.00 231 THR A N 1
ATOM 1640 C CA . THR A 1 231 ? -3.662 -14.903 -27.718 1.00 73.00 231 THR A CA 1
ATOM 1641 C C . THR A 1 231 ? -4.069 -13.454 -27.887 1.00 73.00 231 THR A C 1
ATOM 1643 O O . THR A 1 231 ? -4.724 -13.111 -28.866 1.00 73.00 231 THR A O 1
ATOM 1646 N N . THR A 1 232 ? -3.584 -12.604 -26.992 1.00 82.50 232 THR A N 1
ATOM 1647 C CA . THR A 1 232 ? -3.639 -11.155 -27.164 1.00 82.50 232 THR A CA 1
ATOM 1648 C C . THR A 1 232 ? -2.277 -10.671 -27.625 1.00 82.50 232 THR A C 1
ATOM 1650 O O . THR A 1 232 ? -1.254 -11.008 -27.019 1.00 82.50 232 THR A O 1
ATOM 1653 N N . ARG A 1 233 ? -2.253 -9.874 -28.691 1.00 83.38 233 ARG A N 1
ATOM 1654 C CA . ARG A 1 233 ? -1.075 -9.128 -29.145 1.00 83.38 233 ARG A CA 1
ATOM 1655 C C . ARG A 1 233 ? -1.330 -7.643 -28.956 1.00 83.38 233 ARG A C 1
ATOM 1657 O O . ARG A 1 233 ? -2.426 -7.175 -29.240 1.00 83.38 233 ARG A O 1
ATOM 1664 N N . VAL A 1 234 ? -0.326 -6.918 -28.492 1.00 84.25 234 VAL A N 1
ATOM 1665 C CA . VAL A 1 234 ? -0.390 -5.471 -28.306 1.00 84.25 234 VAL A CA 1
ATOM 1666 C C . VAL A 1 234 ? 0.784 -4.848 -29.030 1.00 84.25 234 VAL A C 1
ATOM 1668 O O . VAL A 1 234 ? 1.920 -5.224 -28.756 1.00 84.25 234 VAL A O 1
ATOM 1671 N N . HIS A 1 235 ? 0.493 -3.896 -29.911 1.00 90.12 235 HIS A N 1
ATOM 1672 C CA . HIS A 1 235 ? 1.480 -2.976 -30.462 1.00 90.12 235 HIS A CA 1
ATOM 1673 C C . HIS A 1 235 ? 1.269 -1.602 -29.824 1.00 90.12 235 HIS A C 1
ATOM 1675 O O . HIS A 1 235 ? 0.199 -1.006 -29.968 1.00 90.12 235 HIS A O 1
ATOM 1681 N N . ALA A 1 236 ? 2.259 -1.126 -29.079 1.00 87.19 236 ALA A N 1
ATOM 1682 C CA . ALA A 1 236 ? 2.234 0.139 -28.365 1.00 87.19 236 ALA A CA 1
ATOM 1683 C C . ALA A 1 236 ? 3.200 1.134 -29.011 1.00 87.19 236 ALA A C 1
ATOM 1685 O O . ALA A 1 236 ? 4.354 0.795 -29.262 1.00 87.19 236 ALA A O 1
ATOM 1686 N N . VAL A 1 237 ? 2.735 2.360 -29.246 1.00 89.06 237 VAL A N 1
ATOM 1687 C CA . VAL A 1 237 ? 3.525 3.450 -29.832 1.00 89.06 237 VAL A CA 1
ATOM 1688 C C . VAL A 1 237 ? 3.435 4.666 -28.926 1.00 89.06 237 VAL A C 1
ATOM 1690 O O . VAL A 1 237 ? 2.334 5.169 -28.701 1.00 89.06 237 VAL A O 1
ATOM 1693 N N . LEU A 1 238 ? 4.571 5.128 -28.408 1.00 88.00 238 LEU A N 1
ATOM 1694 C CA . LEU A 1 238 ? 4.681 6.353 -27.618 1.00 88.00 238 LEU A CA 1
ATOM 1695 C C . LEU A 1 238 ? 5.435 7.408 -28.426 1.00 88.00 238 LEU A C 1
ATOM 1697 O O . LEU A 1 238 ? 6.610 7.220 -28.719 1.00 88.00 238 LEU A O 1
ATOM 1701 N N . ASP A 1 239 ? 4.770 8.513 -28.744 1.00 85.31 239 ASP A N 1
ATOM 1702 C CA . ASP A 1 239 ? 5.402 9.721 -29.276 1.00 85.31 239 ASP A CA 1
ATOM 1703 C C . ASP A 1 239 ? 5.684 10.684 -28.117 1.00 85.31 239 ASP A C 1
ATOM 1705 O O . ASP A 1 239 ? 4.758 11.240 -27.510 1.00 85.31 239 ASP A O 1
ATOM 1709 N N . ALA A 1 240 ? 6.966 10.813 -27.775 1.00 81.56 240 ALA A N 1
ATOM 1710 C CA . ALA A 1 240 ? 7.474 11.679 -26.722 1.00 81.56 240 ALA A CA 1
ATOM 1711 C C . ALA A 1 240 ? 8.262 12.844 -27.340 1.00 81.56 240 ALA A C 1
ATOM 1713 O O . ALA A 1 240 ? 9.491 12.823 -27.388 1.00 81.56 240 ALA A O 1
ATOM 1714 N N . ASP A 1 241 ? 7.539 13.861 -27.814 1.00 73.25 241 ASP A N 1
ATOM 1715 C CA . ASP A 1 241 ? 8.090 15.074 -28.435 1.00 73.25 241 ASP A CA 1
ATOM 1716 C C . ASP A 1 241 ? 9.044 14.790 -29.615 1.00 73.25 241 ASP A C 1
ATOM 1718 O O . ASP A 1 241 ? 10.135 15.357 -29.697 1.00 73.25 241 ASP A O 1
ATOM 1722 N N . GLY A 1 242 ? 8.640 13.908 -30.536 1.00 68.12 242 GLY A N 1
ATOM 1723 C CA . GLY A 1 242 ? 9.422 13.558 -31.729 1.00 68.12 242 GLY A CA 1
ATOM 1724 C C . GLY A 1 242 ? 10.302 12.318 -31.564 1.00 68.12 242 GLY A C 1
ATOM 1725 O O . GLY A 1 242 ? 10.759 11.760 -32.564 1.00 68.12 242 GLY A O 1
ATOM 1726 N N . THR A 1 243 ? 10.474 11.825 -30.334 1.00 76.12 243 THR A N 1
ATOM 1727 C CA . THR A 1 243 ? 11.035 10.495 -30.077 1.00 76.12 243 THR A CA 1
ATOM 1728 C C . THR A 1 243 ? 9.907 9.474 -30.075 1.00 76.12 243 THR A C 1
ATOM 1730 O O . THR A 1 243 ? 9.128 9.391 -29.125 1.00 76.12 243 THR A O 1
ATOM 1733 N N . VAL A 1 244 ? 9.826 8.686 -31.146 1.00 85.81 244 VAL A N 1
ATOM 1734 C CA . VAL A 1 244 ? 8.814 7.636 -31.289 1.00 85.81 244 VAL A CA 1
ATOM 1735 C C . VAL A 1 244 ? 9.380 6.302 -30.808 1.00 85.81 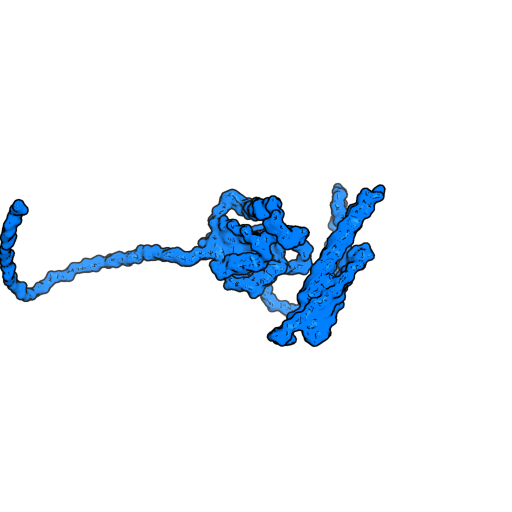244 VAL A C 1
ATOM 1737 O O . VAL A 1 244 ? 10.362 5.794 -31.350 1.00 85.81 244 VAL A O 1
ATOM 1740 N N . LEU A 1 245 ? 8.750 5.730 -29.784 1.00 85.56 245 LEU A N 1
ATOM 1741 C CA . LEU A 1 245 ? 9.100 4.442 -29.193 1.00 85.56 245 LEU A CA 1
ATOM 1742 C C . LEU A 1 245 ? 8.027 3.406 -29.513 1.00 85.56 245 LEU A C 1
ATOM 1744 O O . LEU A 1 245 ? 6.833 3.707 -29.484 1.00 85.56 245 LEU A O 1
ATOM 1748 N N . HIS A 1 246 ? 8.456 2.173 -29.771 1.00 93.19 246 HIS A N 1
ATOM 1749 C CA . HIS A 1 246 ? 7.578 1.073 -30.155 1.00 93.19 246 HIS A CA 1
ATOM 1750 C C . HIS A 1 246 ? 7.779 -0.120 -29.230 1.00 93.19 246 HIS A C 1
ATOM 1752 O O . HIS A 1 246 ? 8.912 -0.466 -28.898 1.00 93.19 246 HIS A O 1
ATOM 1758 N N . SER A 1 247 ? 6.694 -0.793 -28.860 1.00 87.19 247 SER A N 1
ATOM 1759 C CA . SER A 1 247 ? 6.768 -2.069 -28.155 1.00 87.19 247 SER A CA 1
ATOM 1760 C C . SER A 1 247 ? 5.718 -3.046 -28.654 1.00 87.19 247 SER A C 1
ATOM 1762 O O . SER A 1 247 ? 4.555 -2.692 -28.842 1.00 87.19 247 SER A O 1
ATOM 1764 N N . ASP A 1 248 ? 6.134 -4.297 -28.820 1.00 83.44 248 ASP A N 1
ATOM 1765 C CA . ASP A 1 248 ? 5.274 -5.413 -29.176 1.00 83.44 248 ASP A CA 1
ATOM 1766 C C . ASP A 1 248 ? 5.246 -6.419 -28.029 1.00 83.44 248 ASP A C 1
ATOM 1768 O O . ASP A 1 248 ? 6.270 -6.978 -27.629 1.00 83.44 248 ASP A O 1
ATOM 1772 N N . ALA A 1 249 ? 4.053 -6.703 -27.518 1.00 79.31 249 ALA A N 1
ATOM 1773 C CA . ALA A 1 249 ? 3.864 -7.661 -26.444 1.00 79.31 249 ALA A CA 1
ATOM 1774 C C . ALA A 1 249 ? 2.780 -8.677 -26.774 1.00 79.31 249 ALA A C 1
ATOM 1776 O O . ALA A 1 249 ? 1.859 -8.441 -27.555 1.00 79.31 249 ALA A O 1
ATOM 1777 N N . ARG A 1 250 ? 2.886 -9.843 -26.136 1.00 84.81 250 ARG A N 1
ATOM 1778 C CA . ARG A 1 250 ? 1.889 -10.901 -26.250 1.00 84.81 250 ARG A CA 1
ATOM 1779 C C . ARG A 1 250 ? 1.568 -11.527 -24.906 1.00 84.81 250 ARG A C 1
ATOM 1781 O O . ARG A 1 250 ? 2.452 -11.710 -24.058 1.00 84.81 250 ARG A O 1
ATOM 1788 N N . SER A 1 251 ? 0.318 -11.937 -24.774 1.00 78.25 251 SER A N 1
ATOM 1789 C CA . SER A 1 251 ? -0.163 -12.795 -23.702 1.00 78.25 251 SER A CA 1
ATOM 1790 C C . SER A 1 251 ? -0.953 -13.953 -24.292 1.00 78.25 251 SER A C 1
ATOM 1792 O O . SER A 1 251 ? -1.527 -13.835 -25.373 1.00 78.25 251 SER A O 1
ATOM 1794 N N . ARG A 1 252 ? -0.954 -15.086 -23.591 1.00 74.62 252 ARG A N 1
ATOM 1795 C CA . ARG A 1 252 ? -1.749 -16.255 -23.955 1.00 74.62 252 ARG A CA 1
ATOM 1796 C C . ARG A 1 252 ? -2.608 -16.646 -22.761 1.00 74.62 252 ARG A C 1
ATOM 1798 O O . ARG A 1 252 ? -2.068 -16.818 -21.670 1.00 74.62 252 ARG A O 1
ATOM 1805 N N . ARG A 1 253 ? -3.909 -16.829 -22.983 1.00 67.44 253 ARG A N 1
ATOM 1806 C CA . ARG A 1 253 ? -4.842 -17.358 -21.987 1.00 67.44 253 ARG A CA 1
ATOM 1807 C C . ARG A 1 253 ? -4.402 -18.762 -21.577 1.00 67.44 253 ARG A C 1
ATOM 1809 O O . ARG A 1 253 ? -4.018 -19.577 -22.424 1.00 67.44 253 ARG A O 1
ATOM 1816 N N . ASN A 1 254 ? -4.447 -19.058 -20.282 1.00 58.38 254 ASN A N 1
ATOM 1817 C CA . ASN A 1 254 ? -4.206 -20.413 -19.805 1.00 58.38 254 ASN A CA 1
ATOM 1818 C C . ASN A 1 254 ? -5.329 -21.327 -20.340 1.00 58.38 254 ASN A C 1
ATOM 1820 O O . ASN A 1 254 ? -6.500 -20.975 -20.206 1.00 58.38 254 ASN A O 1
ATOM 1824 N N . PRO A 1 255 ? -5.023 -22.499 -20.932 1.00 63.53 255 PRO A N 1
ATOM 1825 C CA . PRO A 1 255 ? -6.044 -23.392 -21.490 1.00 63.53 255 PRO A CA 1
ATOM 1826 C C . PRO A 1 255 ? -7.113 -23.863 -20.495 1.00 63.53 255 PRO A C 1
ATOM 1828 O O . PRO A 1 255 ? -8.134 -24.400 -20.916 1.00 63.53 255 PRO A O 1
ATOM 1831 N N . ARG A 1 256 ? -6.860 -23.719 -19.188 1.00 62.03 256 ARG A N 1
ATOM 1832 C CA . ARG A 1 256 ? -7.784 -24.098 -18.111 1.00 62.03 256 ARG A CA 1
ATOM 1833 C C . ARG A 1 256 ? -8.718 -22.965 -17.662 1.00 62.03 256 ARG A C 1
ATOM 1835 O O . ARG A 1 256 ? -9.611 -23.239 -16.868 1.00 62.03 256 ARG A O 1
ATOM 1842 N N . ASP A 1 257 ? -8.534 -21.741 -18.159 1.00 60.28 257 ASP A N 1
ATOM 1843 C CA . ASP A 1 257 ? -9.326 -20.579 -17.743 1.00 60.28 257 ASP A CA 1
ATOM 1844 C C . ASP A 1 257 ? -10.632 -20.461 -18.543 1.00 60.28 257 ASP A C 1
ATOM 1846 O O . ASP A 1 257 ? -10.662 -20.633 -19.768 1.00 60.28 257 ASP A O 1
ATOM 1850 N N . THR A 1 258 ? -11.717 -20.128 -17.838 1.00 59.09 258 THR A N 1
ATOM 1851 C CA . THR A 1 258 ? -13.050 -19.882 -18.408 1.00 59.09 258 THR A CA 1
ATOM 1852 C C . THR A 1 258 ? -13.021 -18.661 -19.345 1.00 59.09 258 THR A C 1
ATOM 1854 O O . THR A 1 258 ? -12.444 -17.637 -18.983 1.00 59.09 258 THR A O 1
ATOM 1857 N N . PRO A 1 259 ? -13.657 -18.707 -20.532 1.00 59.12 259 PRO A N 1
ATOM 1858 C CA . PRO A 1 259 ? -13.508 -17.684 -21.576 1.00 59.12 259 PRO A CA 1
ATOM 1859 C C . PRO A 1 259 ? -14.263 -16.355 -21.343 1.00 59.12 259 PRO A C 1
ATOM 1861 O O . PRO A 1 259 ? -14.574 -15.667 -22.312 1.00 59.12 259 PRO A O 1
ATOM 1864 N N . ALA A 1 260 ? -14.562 -15.962 -20.100 1.00 56.28 260 ALA A N 1
ATOM 1865 C CA . ALA A 1 260 ? -15.102 -14.630 -19.803 1.00 56.28 260 ALA A CA 1
ATOM 1866 C C . ALA A 1 260 ? -14.883 -14.205 -18.332 1.00 56.28 260 ALA A C 1
ATOM 1868 O O . ALA A 1 260 ? -15.154 -15.022 -17.446 1.00 56.28 260 ALA A O 1
ATOM 1869 N N . PRO A 1 261 ? -14.498 -12.932 -18.061 1.00 50.28 261 PRO A N 1
ATOM 1870 C CA . PRO A 1 261 ? -13.993 -11.917 -19.002 1.00 50.28 261 PRO A CA 1
ATOM 1871 C C . PRO A 1 261 ? -12.509 -12.146 -19.365 1.00 50.28 261 PRO A C 1
ATOM 1873 O O . PRO A 1 261 ? -11.821 -12.925 -18.711 1.00 50.28 261 PRO A O 1
ATOM 1876 N N . GLN A 1 262 ? -12.037 -11.506 -20.441 1.00 59.53 262 GLN A N 1
ATOM 1877 C CA . GLN A 1 262 ? -10.784 -11.780 -21.170 1.00 59.53 262 GLN A CA 1
ATOM 1878 C C . GLN A 1 262 ? -9.495 -11.595 -20.338 1.00 59.53 262 GLN A C 1
ATOM 1880 O O . GLN A 1 262 ? -8.859 -10.544 -20.330 1.00 59.53 262 GLN A O 1
ATOM 1885 N N . VAL A 1 263 ? -9.056 -12.667 -19.675 1.00 54.59 263 VAL A N 1
ATOM 1886 C CA . VAL A 1 263 ? -7.752 -12.747 -18.999 1.00 54.59 263 VAL A CA 1
ATOM 1887 C C . VAL A 1 263 ? -6.639 -12.877 -20.050 1.00 54.59 263 VAL A C 1
ATOM 1889 O O . VAL A 1 263 ? -6.324 -13.971 -20.520 1.00 54.59 263 VAL A O 1
ATOM 1892 N N . GLY A 1 264 ? -6.051 -11.753 -20.462 1.00 61.09 264 GLY A N 1
ATOM 1893 C CA . GLY A 1 264 ? -4.938 -11.736 -21.420 1.00 61.09 264 GLY A CA 1
ATOM 1894 C C . GLY A 1 264 ? -4.465 -10.335 -21.792 1.00 61.09 264 GLY A C 1
ATOM 1895 O O . GLY A 1 264 ? -3.257 -10.088 -21.855 1.00 61.09 264 GLY A O 1
ATOM 1896 N N . ASP A 1 265 ? -5.408 -9.413 -21.951 1.00 72.31 265 ASP A N 1
ATOM 1897 C CA . ASP A 1 265 ? -5.153 -8.069 -22.465 1.00 72.31 265 ASP A CA 1
ATOM 1898 C C . ASP A 1 265 ? -4.368 -7.216 -21.488 1.00 72.31 265 ASP A C 1
ATOM 1900 O O . ASP A 1 265 ? -3.356 -6.634 -21.859 1.00 72.31 265 ASP A O 1
ATOM 1904 N N . GLU A 1 266 ? -4.754 -7.234 -20.216 1.00 76.88 266 GLU A N 1
ATOM 1905 C CA . GLU A 1 266 ? -4.061 -6.509 -19.150 1.00 76.88 266 GLU A CA 1
ATOM 1906 C C . GLU A 1 266 ? -2.586 -6.920 -19.052 1.00 76.88 266 GLU A C 1
ATOM 1908 O O . GLU A 1 266 ? -1.706 -6.077 -18.886 1.00 76.88 266 GLU A O 1
ATOM 1913 N N . PHE A 1 267 ? -2.288 -8.209 -19.241 1.00 76.50 267 PHE A N 1
ATOM 1914 C CA . PHE A 1 267 ? -0.919 -8.721 -19.227 1.00 76.50 267 PHE A CA 1
ATOM 1915 C C . PHE A 1 267 ? -0.136 -8.341 -20.487 1.00 76.50 267 PHE A C 1
ATOM 1917 O O . PHE A 1 267 ? 1.049 -8.017 -20.393 1.00 76.50 267 PHE A O 1
ATOM 1924 N N . ALA A 1 268 ? -0.764 -8.397 -21.666 1.00 76.06 268 ALA A N 1
ATOM 1925 C CA . ALA A 1 268 ? -0.115 -8.001 -22.913 1.00 76.06 268 ALA A CA 1
ATOM 1926 C C . ALA A 1 268 ? 0.140 -6.485 -22.940 1.00 76.06 268 ALA A C 1
ATOM 1928 O O . ALA A 1 268 ? 1.255 -6.061 -23.233 1.00 76.06 268 ALA A O 1
ATOM 1929 N N . VAL A 1 269 ? -0.846 -5.680 -22.538 1.00 81.19 269 VAL A N 1
ATOM 1930 C CA . VAL A 1 269 ? -0.731 -4.223 -22.398 1.00 81.19 269 VAL A CA 1
ATOM 1931 C C . VAL A 1 269 ? 0.310 -3.875 -21.340 1.00 81.19 269 VAL A C 1
ATOM 1933 O O . VAL A 1 269 ? 1.221 -3.101 -21.618 1.00 81.19 269 VAL A O 1
ATOM 1936 N N . GLY A 1 270 ? 0.247 -4.491 -20.158 1.00 74.81 270 GLY A N 1
ATOM 1937 C CA . GLY A 1 270 ? 1.210 -4.251 -19.083 1.00 74.81 270 GLY A CA 1
ATOM 1938 C C . GLY A 1 270 ? 2.652 -4.510 -19.519 1.00 74.81 270 GLY A C 1
ATOM 1939 O O . GLY A 1 270 ? 3.529 -3.688 -19.268 1.00 74.81 270 GLY A O 1
ATOM 1940 N N . ARG A 1 271 ? 2.903 -5.604 -20.250 1.00 79.94 271 ARG A N 1
ATOM 1941 C CA . ARG A 1 271 ? 4.235 -5.906 -20.799 1.00 79.94 271 ARG A CA 1
ATOM 1942 C C . ARG A 1 271 ? 4.704 -4.875 -21.823 1.00 79.94 271 ARG A C 1
ATOM 1944 O O . ARG A 1 271 ? 5.856 -4.460 -21.744 1.00 79.94 271 ARG A O 1
ATOM 1951 N N . ALA A 1 272 ? 3.830 -4.451 -22.739 1.00 77.31 272 ALA A N 1
ATOM 1952 C CA . ALA A 1 272 ? 4.170 -3.425 -23.726 1.00 77.31 272 ALA A CA 1
ATOM 1953 C C . ALA A 1 272 ? 4.531 -2.091 -23.050 1.00 77.31 272 ALA A C 1
ATOM 1955 O O . ALA A 1 272 ? 5.488 -1.425 -23.436 1.00 77.31 272 ALA A O 1
ATOM 1956 N N . LEU A 1 273 ? 3.803 -1.717 -21.992 1.00 84.94 273 LEU A N 1
ATOM 1957 C CA . LEU A 1 273 ? 4.059 -0.483 -21.246 1.00 84.94 273 LEU A CA 1
ATOM 1958 C C . LEU A 1 273 ? 5.345 -0.540 -20.414 1.00 84.94 273 LEU A C 1
ATOM 1960 O O . LEU A 1 273 ? 6.061 0.456 -20.344 1.00 84.94 273 LEU A O 1
ATOM 1964 N N . VAL A 1 274 ? 5.658 -1.686 -19.802 1.00 80.56 274 VAL A N 1
ATOM 1965 C CA . VAL A 1 274 ? 6.921 -1.875 -19.064 1.00 80.56 274 VAL A CA 1
ATOM 1966 C C . VAL A 1 274 ? 8.119 -1.736 -20.000 1.00 80.56 274 VAL A C 1
ATOM 1968 O O . VAL A 1 274 ? 9.083 -1.044 -19.672 1.00 80.56 274 VAL A O 1
ATOM 1971 N N . ASP A 1 275 ? 8.051 -2.350 -21.179 1.00 78.25 275 ASP A N 1
ATOM 1972 C CA . ASP A 1 275 ? 9.117 -2.250 -22.171 1.00 78.25 275 ASP A CA 1
ATOM 1973 C C . ASP A 1 275 ? 9.255 -0.821 -22.729 1.00 78.25 275 ASP A C 1
ATOM 1975 O O . ASP A 1 275 ? 10.364 -0.284 -22.735 1.00 78.25 275 ASP A O 1
ATOM 1979 N N . LEU A 1 276 ? 8.146 -0.141 -23.063 1.00 85.44 276 LEU A N 1
ATOM 1980 C CA . LEU A 1 276 ? 8.173 1.289 -23.417 1.00 85.44 276 LEU A CA 1
ATOM 1981 C C . LEU A 1 276 ? 8.794 2.150 -22.309 1.00 85.44 276 LEU A C 1
ATOM 1983 O O . LEU A 1 276 ? 9.578 3.052 -22.599 1.00 85.44 276 LEU A O 1
ATOM 1987 N N . GLY A 1 277 ? 8.499 1.854 -21.041 1.00 78.38 277 GLY A N 1
ATOM 1988 C CA . GLY A 1 277 ? 9.110 2.532 -19.898 1.00 78.38 277 GLY A CA 1
ATOM 1989 C C . GLY A 1 277 ? 10.631 2.365 -19.859 1.00 78.38 277 GLY A C 1
ATOM 1990 O O . GLY A 1 277 ? 11.358 3.340 -19.670 1.00 78.38 277 GLY A O 1
ATOM 1991 N N . HIS A 1 278 ? 11.137 1.152 -20.100 1.00 81.44 278 HIS A N 1
ATOM 1992 C CA . HIS A 1 278 ? 12.579 0.912 -20.194 1.00 81.44 278 HIS A CA 1
ATOM 1993 C C . HIS A 1 278 ? 13.222 1.635 -21.379 1.00 81.44 278 HIS A C 1
ATOM 1995 O O . HIS A 1 278 ? 14.315 2.184 -21.233 1.00 81.44 278 HIS A O 1
ATOM 2001 N N . GLN A 1 279 ? 12.567 1.641 -22.540 1.00 82.81 279 GLN A N 1
ATOM 2002 C CA . GLN A 1 279 ? 13.058 2.353 -23.720 1.00 82.81 279 GLN A CA 1
ATOM 2003 C C . GLN A 1 279 ? 13.122 3.864 -23.475 1.00 82.81 279 GLN A C 1
ATOM 2005 O O . GLN A 1 279 ? 14.138 4.486 -23.780 1.00 82.81 279 GLN A O 1
ATOM 2010 N N . LEU A 1 280 ? 12.097 4.436 -22.841 1.00 83.31 280 LEU A N 1
ATOM 2011 C CA . LEU A 1 280 ? 12.041 5.858 -22.513 1.00 83.31 280 LEU A CA 1
ATOM 2012 C C . LEU A 1 280 ? 13.153 6.269 -21.540 1.00 83.31 280 LEU A C 1
ATOM 2014 O O . LEU A 1 280 ? 13.804 7.291 -21.743 1.00 83.31 280 LEU A O 1
ATOM 2018 N N . LEU A 1 281 ? 13.425 5.448 -20.520 1.00 77.31 281 LEU A N 1
ATOM 2019 C CA . LEU A 1 281 ? 14.545 5.680 -19.602 1.00 77.31 281 LEU A CA 1
ATOM 2020 C C . LEU A 1 281 ? 15.896 5.643 -20.329 1.00 77.31 281 LEU A C 1
ATOM 2022 O O . LEU A 1 281 ? 16.758 6.474 -20.053 1.00 77.31 281 LEU A O 1
ATOM 2026 N N . ARG A 1 282 ? 16.087 4.716 -21.279 1.00 78.19 282 ARG A N 1
ATOM 2027 C CA . ARG A 1 282 ? 17.314 4.668 -22.093 1.00 78.19 282 ARG A CA 1
ATOM 2028 C C . ARG A 1 282 ? 17.451 5.888 -22.997 1.00 78.19 282 ARG A C 1
ATOM 2030 O O . ARG A 1 282 ? 18.547 6.435 -23.062 1.00 78.19 282 ARG A O 1
ATOM 2037 N N . ALA A 1 283 ? 16.372 6.312 -23.654 1.00 78.31 283 ALA A N 1
ATOM 2038 C CA . ALA A 1 283 ? 16.370 7.500 -24.505 1.00 78.31 283 ALA A CA 1
ATOM 2039 C C . ALA A 1 283 ? 16.714 8.762 -23.697 1.00 78.31 283 ALA A C 1
ATOM 2041 O O . ALA A 1 283 ? 17.620 9.499 -24.067 1.00 78.31 283 ALA A O 1
ATOM 2042 N N . GLY A 1 284 ? 16.093 8.941 -22.525 1.00 72.88 284 GLY A N 1
ATOM 2043 C CA . GLY A 1 284 ? 16.383 10.076 -21.645 1.00 72.88 284 GLY A CA 1
ATOM 2044 C C . GLY A 1 284 ? 17.823 10.113 -21.118 1.00 72.88 284 GLY A C 1
ATOM 2045 O O . GLY A 1 284 ? 18.365 11.196 -20.916 1.00 72.88 284 GLY A O 1
ATOM 2046 N N . MET A 1 285 ? 18.465 8.955 -20.914 1.00 70.44 285 MET A N 1
ATOM 2047 C CA . MET A 1 285 ? 19.885 8.908 -20.541 1.00 70.44 285 MET A CA 1
ATOM 2048 C C . MET A 1 285 ? 20.804 9.338 -21.689 1.00 70.44 285 MET A C 1
ATOM 2050 O O . MET A 1 285 ? 21.755 10.063 -21.421 1.00 70.44 285 MET A O 1
ATOM 2054 N N . HIS A 1 286 ? 20.515 8.939 -22.934 1.00 63.97 286 HIS A N 1
ATOM 2055 C CA . HIS A 1 286 ? 21.316 9.341 -24.100 1.00 63.97 286 HIS A CA 1
ATOM 2056 C C . HIS A 1 286 ? 21.205 10.851 -24.362 1.00 63.97 286 HIS A C 1
ATOM 2058 O O . HIS A 1 286 ? 22.227 11.514 -24.517 1.00 63.97 286 HIS A O 1
ATOM 2064 N N . ASP A 1 287 ? 19.995 11.417 -24.278 1.00 62.34 287 ASP A N 1
ATOM 2065 C CA . ASP A 1 287 ? 19.770 12.867 -24.405 1.00 62.34 287 ASP A CA 1
ATOM 2066 C C . ASP A 1 287 ? 20.500 13.679 -23.322 1.00 62.34 287 ASP A C 1
ATOM 2068 O O . ASP A 1 287 ? 20.920 14.814 -23.554 1.00 62.34 287 ASP A O 1
ATOM 2072 N N . ALA A 1 288 ? 20.637 13.125 -22.114 1.00 52.38 288 ALA A N 1
ATOM 2073 C CA . ALA A 1 288 ? 21.329 13.789 -21.014 1.00 52.38 288 ALA A CA 1
ATOM 2074 C C . ALA A 1 288 ? 22.857 13.762 -21.172 1.00 52.38 288 ALA A C 1
ATOM 2076 O O . ALA A 1 288 ? 23.511 14.712 -20.745 1.00 52.38 288 ALA A O 1
ATOM 2077 N N . THR A 1 289 ? 23.410 12.701 -21.770 1.00 53.38 289 THR A N 1
ATOM 2078 C CA . THR A 1 289 ? 24.855 12.545 -21.994 1.00 53.38 289 THR A CA 1
ATOM 2079 C C . THR A 1 289 ? 25.352 13.260 -23.251 1.00 53.38 289 THR A C 1
ATOM 2081 O O . THR A 1 289 ? 26.435 13.835 -23.206 1.00 53.38 289 THR A O 1
ATOM 2084 N N . ASP A 1 290 ? 24.565 13.320 -24.331 1.00 50.41 290 ASP A N 1
ATOM 2085 C CA . ASP A 1 290 ? 24.951 14.064 -25.548 1.00 50.41 290 ASP A CA 1
ATOM 2086 C C . ASP A 1 290 ? 24.961 15.583 -25.315 1.00 50.41 290 ASP A C 1
ATOM 2088 O O . ASP A 1 290 ? 25.742 16.320 -25.908 1.00 50.41 290 ASP A O 1
ATOM 2092 N N . ARG A 1 291 ? 24.152 16.067 -24.369 1.00 48.91 291 ARG A N 1
ATOM 2093 C CA . ARG A 1 291 ? 24.123 17.476 -23.955 1.00 48.91 291 ARG A CA 1
ATOM 2094 C C . ARG A 1 291 ? 25.339 17.941 -23.149 1.00 48.91 291 ARG A C 1
ATOM 2096 O O . ARG A 1 291 ? 25.414 19.124 -22.825 1.00 48.91 291 ARG A O 1
ATOM 2103 N N . THR A 1 292 ? 26.211 17.025 -22.732 1.00 47.56 292 THR A N 1
ATOM 2104 C CA . THR A 1 292 ? 27.431 17.344 -21.971 1.00 47.56 292 THR A CA 1
ATOM 2105 C C . THR A 1 292 ? 28.682 17.477 -22.842 1.00 47.56 292 THR A C 1
ATOM 2107 O O . THR A 1 292 ? 29.710 17.890 -22.311 1.00 47.56 292 THR A O 1
ATOM 2110 N N . ASP A 1 293 ? 28.581 17.201 -24.148 1.00 44.12 293 ASP A N 1
ATOM 2111 C CA . ASP A 1 293 ? 29.685 17.291 -25.120 1.00 44.12 293 ASP A CA 1
ATOM 2112 C C . ASP A 1 293 ? 29.582 18.507 -26.083 1.00 44.12 293 ASP A C 1
ATOM 2114 O O . ASP A 1 293 ? 30.360 18.607 -27.034 1.00 44.12 293 ASP A O 1
ATOM 2118 N N . GLU A 1 294 ? 28.680 19.464 -25.817 1.00 37.47 294 GLU A N 1
ATOM 2119 C CA . GLU A 1 294 ? 28.577 20.791 -26.476 1.00 37.47 294 GLU A CA 1
ATOM 2120 C C . GLU A 1 294 ? 28.914 21.936 -25.505 1.00 37.47 294 GLU A C 1
ATOM 2122 O O . GLU A 1 294 ? 29.635 22.875 -25.922 1.00 37.47 294 GLU A O 1
#